Protein AF-A0A923DYU9-F1 (afdb_monomer_lite)

Sequence (205 aa):
MDINNFGIFNSNTWGNVSEWIIITVTIITIILLVKTFREQRRTNEIQASKNDLDLVLSLFERLQADLDGYMLVENDKNHYGTRALFKYAKGLDRYRTNEDAFAFFKLQLETDNIFYLIKSINVIDNLIHTSKIEAQKQVLLNNKLNLFFKVKLEFPLSLVVEKFLYIDDSLSIELRNFYNKHAEQKITIDTISAVKKYLQENYNE

Radius of gyration: 34.15 Å; chains: 1; bounding box: 76×39×125 Å

Secondary structure (DSSP, 8-state):
----------HHHHTTHHHHHHHHHHHHHHHHHHHHHHHHHHHHHHHHHHHHHHHHHHHHHHHHHHHHH-EEEETTEEEEHHHHHHHHHHHGGGSSSHHHHHHHHTT-HHHHHHHHHHHHHHHHHHHHHHS---HHHHHHHHHHHHHHHIIIIIHHHHHHHHHTTT---HHHHHHHHHHHHH-SS---HHHHHHHHHHHHHHS--

Foldseek 3Di:
DDPDCPDPPPCVVVVCPVVVVVVVVVVVVVVVVVVVVVVVVVVVLVVQQVVLLVVLVVLVVVLQVLQQQLWDQDPNDIDGHLRRLLVLLVVLVVDPALVVSVVVLVPDPSNVSVVVSLVSLVVSLVSLVPGSHDPVVSVVSVVVSLCCCVPGPLVSLVSNLQSCQPPPDPSNVSSLVSNQVRDPDRDHPVVVVVVVVVCCVPPVD

Structure (mmCIF, N/CA/C/O backbone):
data_AF-A0A923DYU9-F1
#
_entry.id   AF-A0A923DYU9-F1
#
loop_
_atom_site.group_PDB
_atom_site.id
_atom_site.type_symbol
_atom_site.label_atom_id
_atom_site.label_alt_id
_atom_site.label_comp_id
_atom_site.label_asym_id
_atom_site.label_entity_id
_atom_site.label_seq_id
_atom_site.pdbx_PDB_ins_code
_atom_site.Cartn_x
_atom_site.Cartn_y
_atom_site.Cartn_z
_atom_site.occupancy
_atom_site.B_iso_or_equiv
_atom_site.auth_seq_id
_atom_site.auth_comp_id
_atom_site.auth_asym_id
_atom_site.auth_atom_id
_atom_site.pdbx_PDB_model_num
ATOM 1 N N . MET A 1 1 ? 48.326 1.248 -90.656 1.00 42.41 1 MET A N 1
ATOM 2 C CA . MET A 1 1 ? 47.653 1.989 -89.570 1.00 42.41 1 MET A CA 1
ATOM 3 C C . MET A 1 1 ? 47.095 0.950 -88.622 1.00 42.41 1 MET A C 1
ATOM 5 O O . MET A 1 1 ? 46.038 0.400 -88.895 1.00 42.41 1 MET A O 1
ATOM 9 N N . ASP A 1 2 ? 47.851 0.624 -87.577 1.00 44.72 2 ASP A N 1
ATOM 10 C CA . ASP A 1 2 ? 47.400 -0.267 -86.508 1.00 44.72 2 ASP A CA 1
ATOM 11 C C . ASP A 1 2 ? 46.559 0.538 -85.517 1.00 44.72 2 ASP A C 1
ATOM 13 O O . ASP A 1 2 ? 47.076 1.398 -84.809 1.00 44.72 2 ASP A O 1
ATOM 17 N N . ILE A 1 3 ? 45.251 0.280 -85.497 1.00 52.31 3 ILE A N 1
ATOM 18 C CA . ILE A 1 3 ? 44.278 0.920 -84.589 1.00 52.31 3 ILE A CA 1
ATOM 19 C C . ILE A 1 3 ? 44.049 0.055 -83.331 1.00 52.31 3 ILE A C 1
ATOM 21 O O . ILE A 1 3 ? 43.137 0.296 -82.556 1.00 52.31 3 ILE A O 1
ATOM 25 N N . ASN A 1 4 ? 44.905 -0.933 -83.062 1.00 53.44 4 ASN A N 1
ATOM 26 C CA . ASN A 1 4 ? 44.778 -1.809 -81.896 1.00 53.44 4 ASN A CA 1
ATOM 27 C C . ASN A 1 4 ? 46.099 -1.895 -81.129 1.00 53.44 4 ASN A C 1
ATOM 29 O O . ASN A 1 4 ? 46.775 -2.918 -81.140 1.00 53.44 4 ASN A O 1
ATOM 33 N N . ASN A 1 5 ? 46.451 -0.815 -80.433 1.00 54.62 5 ASN A N 1
ATOM 34 C CA . ASN A 1 5 ? 47.418 -0.870 -79.338 1.00 54.62 5 ASN A CA 1
ATOM 35 C C . ASN A 1 5 ? 46.754 -0.369 -78.051 1.00 54.62 5 ASN A C 1
ATOM 37 O O . ASN A 1 5 ? 47.160 0.629 -77.457 1.00 54.62 5 ASN A O 1
ATOM 41 N N . PHE A 1 6 ? 45.683 -1.050 -77.638 1.00 60.66 6 PHE A N 1
ATOM 42 C CA . PHE A 1 6 ? 45.285 -1.003 -76.239 1.00 60.66 6 PHE A CA 1
ATOM 43 C C . PHE A 1 6 ? 46.312 -1.850 -75.494 1.00 60.66 6 PHE A C 1
ATOM 45 O O . PHE A 1 6 ? 46.336 -3.071 -75.640 1.00 60.66 6 PHE A O 1
ATOM 52 N N . GLY A 1 7 ? 47.224 -1.177 -74.790 1.00 60.62 7 GLY A N 1
ATOM 53 C CA . GLY A 1 7 ? 48.256 -1.823 -73.989 1.00 60.62 7 GLY A CA 1
ATOM 54 C C . GLY A 1 7 ? 47.673 -2.859 -73.027 1.00 60.62 7 GLY A C 1
ATOM 55 O O . GLY A 1 7 ? 46.470 -2.890 -72.778 1.00 60.62 7 GLY A O 1
ATOM 56 N N . ILE A 1 8 ? 48.548 -3.710 -72.490 1.00 57.69 8 ILE A N 1
ATOM 57 C CA . ILE A 1 8 ? 48.210 -4.796 -71.563 1.00 57.69 8 ILE A CA 1
ATOM 58 C C . ILE A 1 8 ? 47.241 -4.269 -70.493 1.00 57.69 8 ILE A C 1
ATOM 60 O O . ILE A 1 8 ? 47.645 -3.531 -69.592 1.00 57.69 8 ILE A O 1
ATOM 64 N N . PHE A 1 9 ? 45.959 -4.641 -70.590 1.00 54.84 9 PHE A N 1
ATOM 65 C CA . PHE A 1 9 ? 45.009 -4.450 -69.502 1.00 54.84 9 PHE A CA 1
ATOM 66 C C . PHE A 1 9 ? 45.478 -5.346 -68.365 1.00 54.84 9 PHE A C 1
ATOM 68 O O . PHE A 1 9 ? 45.232 -6.549 -68.339 1.00 54.84 9 PHE A O 1
ATOM 75 N N . ASN A 1 10 ? 46.242 -4.755 -67.456 1.00 54.19 10 ASN A N 1
ATOM 76 C CA . ASN A 1 10 ? 46.763 -5.442 -66.295 1.00 54.19 10 ASN A CA 1
ATOM 77 C C . ASN A 1 10 ? 45.558 -5.774 -65.398 1.00 54.19 10 ASN A C 1
ATOM 79 O O . ASN A 1 10 ? 44.992 -4.889 -64.766 1.00 54.19 10 ASN A O 1
ATOM 83 N N . SER A 1 11 ? 45.108 -7.030 -65.356 1.00 52.88 11 SER A N 1
ATOM 84 C CA . SER A 1 11 ? 43.952 -7.452 -64.541 1.00 52.88 11 SER A CA 1
ATOM 85 C C . SER A 1 11 ? 44.152 -7.196 -63.039 1.00 52.88 11 SER A C 1
ATOM 87 O O . SER A 1 11 ? 43.183 -7.147 -62.284 1.00 52.88 11 SER A O 1
ATOM 89 N N . ASN A 1 12 ? 45.396 -6.944 -62.619 1.00 54.62 12 ASN A N 1
ATOM 90 C CA . ASN A 1 12 ? 45.764 -6.528 -61.267 1.00 54.62 12 ASN A CA 1
ATOM 91 C C . ASN A 1 12 ? 45.253 -5.131 -60.864 1.00 54.62 12 ASN A C 1
ATOM 93 O O . ASN A 1 12 ? 45.219 -4.840 -59.673 1.00 54.62 12 ASN A O 1
ATOM 97 N N . THR A 1 13 ? 44.826 -4.263 -61.792 1.00 53.34 13 THR A N 1
ATOM 98 C CA . THR A 1 13 ? 44.136 -3.006 -61.427 1.00 53.34 13 THR A CA 1
ATOM 99 C C . THR A 1 13 ? 42.625 -3.180 -61.262 1.00 53.34 13 THR A C 1
ATOM 101 O O . THR A 1 13 ? 42.009 -2.418 -60.519 1.00 53.34 13 THR A O 1
ATOM 104 N N . TRP A 1 14 ? 42.029 -4.209 -61.876 1.00 50.31 14 TRP A N 1
ATOM 105 C CA . TRP A 1 14 ? 40.592 -4.511 -61.780 1.00 50.31 14 TRP A CA 1
ATOM 106 C C . TRP A 1 14 ? 40.232 -5.483 -60.649 1.00 50.31 14 TRP A C 1
ATOM 108 O O . TRP A 1 14 ? 39.091 -5.461 -60.188 1.00 50.31 14 TRP A O 1
ATOM 118 N N . GLY A 1 15 ? 41.202 -6.248 -60.131 1.00 50.12 15 GLY A N 1
ATOM 119 C CA . GLY A 1 15 ? 41.058 -7.056 -58.908 1.00 50.12 15 GLY A CA 1
ATOM 120 C C . GLY A 1 15 ? 40.639 -6.255 -57.664 1.00 50.12 15 GLY A C 1
ATOM 121 O O . GLY A 1 15 ? 40.122 -6.823 -56.715 1.00 50.12 15 GLY A O 1
ATOM 122 N N . ASN A 1 16 ? 40.755 -4.926 -57.706 1.00 62.94 16 ASN A N 1
ATOM 123 C CA . ASN A 1 16 ? 40.425 -4.035 -56.597 1.00 62.94 16 ASN A CA 1
ATOM 124 C C . ASN A 1 16 ? 38.969 -3.529 -56.581 1.00 62.94 16 ASN A C 1
ATOM 126 O O . ASN A 1 16 ? 38.465 -3.187 -55.519 1.00 62.94 16 ASN A O 1
ATOM 130 N N . VAL A 1 17 ? 38.253 -3.432 -57.712 1.00 73.06 17 VAL A N 1
ATOM 131 C CA . VAL A 1 17 ? 36.941 -2.731 -57.730 1.00 73.06 17 VAL A CA 1
ATOM 132 C C . VAL A 1 17 ? 35.885 -3.488 -56.922 1.00 73.06 17 VAL A C 1
ATOM 134 O O . VAL A 1 17 ? 35.147 -2.884 -56.146 1.00 73.06 17 VAL A O 1
ATOM 137 N N . SER A 1 18 ? 35.848 -4.815 -57.057 1.00 76.06 18 SER A N 1
ATOM 138 C CA . SER A 1 18 ? 34.952 -5.663 -56.264 1.00 76.06 18 SER A CA 1
ATOM 139 C C . SER A 1 18 ? 35.273 -5.580 -54.769 1.00 76.06 18 SER A C 1
ATOM 141 O O . SER A 1 18 ? 34.359 -5.518 -53.951 1.00 76.06 18 SER A O 1
ATOM 143 N N . GLU A 1 19 ? 36.555 -5.530 -54.402 1.00 79.00 19 GLU A N 1
ATOM 144 C CA . GLU A 1 19 ? 36.995 -5.401 -53.008 1.00 79.00 19 GLU A CA 1
ATOM 145 C C . GLU A 1 19 ? 36.592 -4.043 -52.419 1.00 79.00 19 GLU A C 1
ATOM 147 O O . GLU A 1 19 ? 36.021 -3.991 -51.331 1.00 79.00 19 GLU A O 1
ATOM 152 N N . TRP A 1 20 ? 36.765 -2.948 -53.167 1.00 80.94 20 TRP A N 1
ATOM 153 C CA . TRP A 1 20 ? 36.318 -1.611 -52.757 1.00 80.94 20 TRP A CA 1
ATOM 154 C C . TRP A 1 20 ? 34.798 -1.509 -52.607 1.00 80.94 20 TRP A C 1
ATOM 156 O O . TRP A 1 20 ? 34.316 -0.841 -51.687 1.00 80.94 20 TRP A O 1
ATOM 166 N N . ILE A 1 21 ? 34.028 -2.188 -53.462 1.00 86.94 21 ILE A N 1
ATOM 167 C CA . ILE A 1 21 ? 32.567 -2.267 -53.327 1.00 86.94 21 ILE A CA 1
ATOM 168 C C . ILE A 1 21 ? 32.200 -3.037 -52.057 1.00 86.94 21 ILE A C 1
ATOM 170 O O . ILE A 1 21 ? 31.387 -2.550 -51.273 1.00 86.94 21 ILE A O 1
ATOM 174 N N . ILE A 1 22 ? 32.824 -4.192 -51.807 1.00 88.94 22 ILE A N 1
ATOM 175 C CA . ILE A 1 22 ? 32.584 -4.993 -50.597 1.00 88.94 22 ILE A CA 1
ATOM 176 C C . ILE A 1 22 ? 32.931 -4.192 -49.339 1.00 88.94 22 ILE A C 1
ATOM 178 O O . ILE A 1 22 ? 32.128 -4.156 -48.407 1.00 88.94 22 ILE A O 1
ATOM 182 N N . ILE A 1 23 ? 34.076 -3.502 -49.310 1.00 89.62 23 ILE A N 1
ATOM 183 C CA . ILE A 1 23 ? 34.481 -2.636 -48.193 1.00 89.62 23 ILE A CA 1
ATOM 184 C C . ILE A 1 23 ? 33.447 -1.527 -47.980 1.00 89.62 23 ILE A C 1
ATOM 186 O O . ILE A 1 23 ? 32.998 -1.312 -46.855 1.00 89.62 23 ILE A O 1
ATOM 190 N N . THR A 1 24 ? 33.012 -0.861 -49.052 1.00 91.19 24 THR A N 1
ATOM 191 C CA . THR A 1 24 ? 32.021 0.223 -48.976 1.00 91.19 24 THR A CA 1
ATOM 192 C C . THR A 1 24 ? 30.680 -0.277 -48.439 1.00 91.19 24 THR A C 1
ATOM 194 O O . THR A 1 24 ? 30.133 0.303 -47.500 1.00 91.19 24 THR A O 1
ATOM 197 N N . VAL A 1 25 ? 30.171 -1.390 -48.974 1.00 93.19 25 VAL A N 1
ATOM 198 C CA . VAL A 1 25 ? 28.936 -2.033 -48.501 1.00 93.19 25 VAL A CA 1
ATOM 199 C C . VAL A 1 25 ? 29.078 -2.462 -47.043 1.00 93.19 25 VAL A C 1
ATOM 201 O O . VAL A 1 25 ? 28.153 -2.266 -46.257 1.00 93.19 25 VAL A O 1
ATOM 204 N N . THR A 1 26 ? 30.241 -2.980 -46.648 1.00 93.31 26 THR A N 1
ATOM 205 C CA . THR A 1 26 ? 30.524 -3.386 -45.266 1.00 93.31 26 THR A CA 1
ATOM 206 C C . THR A 1 26 ? 30.509 -2.185 -44.322 1.00 93.31 26 THR A C 1
ATOM 208 O O . THR A 1 26 ? 29.842 -2.237 -43.292 1.00 93.31 26 THR A O 1
ATOM 211 N N . ILE A 1 27 ? 31.158 -1.071 -44.679 1.00 94.62 27 ILE A N 1
ATOM 212 C CA . ILE A 1 27 ? 31.147 0.168 -43.883 1.00 94.62 27 ILE A CA 1
ATOM 213 C C . ILE A 1 27 ? 29.719 0.702 -43.738 1.00 94.62 27 ILE A C 1
ATOM 215 O O . ILE A 1 27 ? 29.288 1.003 -42.624 1.00 94.62 27 ILE A O 1
ATOM 219 N N . ILE A 1 28 ? 28.956 0.770 -44.835 1.00 95.88 28 ILE A N 1
ATOM 220 C CA . ILE A 1 28 ? 27.547 1.193 -44.801 1.00 95.88 28 ILE A CA 1
ATOM 221 C C . ILE A 1 28 ? 26.736 0.262 -43.894 1.00 95.88 28 ILE A C 1
ATOM 223 O O . ILE A 1 28 ? 25.968 0.731 -43.057 1.00 95.88 28 ILE A O 1
ATOM 227 N N . THR A 1 29 ? 26.943 -1.049 -44.008 1.00 95.75 29 THR A N 1
ATOM 228 C CA . THR A 1 29 ? 26.257 -2.052 -43.187 1.00 95.75 29 THR A CA 1
ATOM 229 C C . THR A 1 29 ? 26.579 -1.869 -41.707 1.00 95.75 29 THR A C 1
ATOM 231 O O . THR A 1 29 ? 25.664 -1.857 -40.888 1.00 95.75 29 THR A O 1
ATOM 234 N N . ILE A 1 30 ? 27.846 -1.648 -41.347 1.00 95.56 30 ILE A N 1
ATOM 235 C CA . ILE A 1 30 ? 28.258 -1.370 -39.964 1.00 95.56 30 ILE A CA 1
ATOM 236 C C . ILE A 1 30 ? 27.567 -0.104 -39.444 1.00 95.56 30 ILE A C 1
ATOM 238 O O . ILE A 1 30 ? 27.017 -0.119 -38.343 1.00 95.56 30 ILE A O 1
ATOM 242 N N . ILE A 1 31 ? 27.534 0.976 -40.232 1.00 95.56 31 ILE A N 1
ATOM 243 C CA . ILE A 1 31 ? 26.855 2.226 -39.852 1.00 95.56 31 ILE A CA 1
ATOM 244 C C . ILE A 1 31 ? 25.359 1.980 -39.606 1.00 95.56 31 ILE A C 1
ATOM 246 O O . ILE A 1 31 ? 24.813 2.433 -38.595 1.00 95.56 31 ILE A O 1
ATOM 250 N N . LEU A 1 32 ? 24.698 1.240 -40.501 1.00 94.94 32 LEU A N 1
ATOM 251 C CA . LEU A 1 32 ? 23.285 0.891 -40.362 1.00 94.94 32 LEU A CA 1
ATOM 252 C C . LEU A 1 32 ? 23.036 0.021 -39.126 1.00 94.94 32 LEU A C 1
ATOM 254 O O . LEU A 1 32 ? 22.113 0.310 -38.369 1.00 94.94 32 LEU A O 1
ATOM 258 N N . LEU A 1 33 ? 23.878 -0.981 -38.869 1.00 93.19 33 LEU A N 1
ATOM 259 C CA . LEU A 1 33 ? 23.781 -1.835 -37.684 1.00 93.19 33 LEU A CA 1
ATOM 260 C C . LEU A 1 33 ? 23.924 -1.027 -36.396 1.00 93.19 33 LEU A C 1
ATOM 262 O O . LEU A 1 33 ? 23.102 -1.169 -35.494 1.00 93.19 33 LEU A O 1
ATOM 266 N N . VAL A 1 34 ? 24.912 -0.133 -36.316 1.00 94.94 34 VAL A N 1
ATOM 267 C CA . VAL A 1 34 ? 25.096 0.741 -35.148 1.00 94.94 34 VAL A CA 1
ATOM 268 C C . VAL A 1 34 ? 23.862 1.614 -34.920 1.00 94.94 34 VAL A C 1
ATOM 270 O O . VAL A 1 34 ? 23.412 1.754 -33.780 1.00 94.94 34 VAL A O 1
ATOM 273 N N . LYS A 1 35 ? 23.281 2.180 -35.984 1.00 94.38 35 LYS A N 1
ATOM 274 C CA . LYS A 1 35 ? 22.047 2.969 -35.887 1.00 94.38 35 LYS A CA 1
ATOM 275 C C . LYS A 1 35 ? 20.877 2.113 -35.395 1.00 94.38 35 LYS A C 1
ATOM 277 O O . LYS A 1 35 ? 20.181 2.519 -34.467 1.00 94.38 35 LYS A O 1
ATOM 282 N N . THR A 1 36 ? 20.702 0.918 -35.953 1.00 94.19 36 THR A N 1
ATOM 283 C CA . THR A 1 36 ? 19.640 -0.009 -35.553 1.00 94.19 36 THR A CA 1
ATOM 284 C C . THR A 1 36 ? 19.786 -0.447 -34.098 1.00 94.19 36 THR A C 1
ATOM 286 O O . 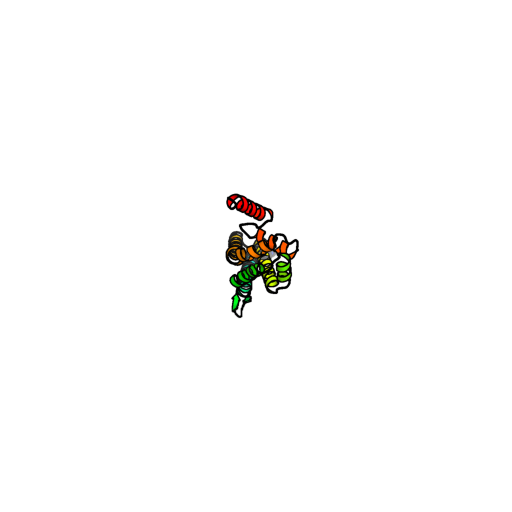THR A 1 36 ? 18.808 -0.395 -33.360 1.00 94.19 36 THR A O 1
ATOM 289 N N . PHE A 1 37 ? 20.988 -0.799 -33.633 1.00 93.19 37 PHE A N 1
ATOM 290 C CA . PHE A 1 37 ? 21.206 -1.177 -32.232 1.00 93.19 37 PHE A CA 1
ATOM 291 C C . PHE A 1 37 ? 20.911 -0.032 -31.259 1.00 93.19 37 PHE A C 1
ATOM 293 O O . PHE A 1 37 ? 20.356 -0.265 -30.184 1.00 93.19 37 PHE A O 1
ATOM 300 N N . ARG A 1 38 ? 21.236 1.213 -31.630 1.00 93.38 38 ARG A N 1
ATOM 301 C CA . ARG A 1 38 ? 20.890 2.392 -30.821 1.00 93.38 38 ARG A CA 1
ATOM 302 C C . ARG A 1 38 ? 19.377 2.575 -30.703 1.00 93.38 38 ARG A C 1
ATOM 304 O O . ARG A 1 38 ? 18.884 2.769 -29.594 1.00 93.38 38 ARG A O 1
ATOM 311 N N . GLU A 1 39 ? 18.644 2.461 -31.807 1.00 92.94 39 GLU A N 1
ATOM 312 C CA . GLU A 1 39 ? 17.180 2.582 -31.789 1.00 92.94 39 GLU A CA 1
ATOM 313 C C . GLU A 1 39 ? 16.497 1.404 -31.078 1.00 92.94 39 GLU A C 1
ATOM 315 O O . GLU A 1 39 ? 15.533 1.605 -30.338 1.00 92.94 39 GLU A O 1
ATOM 320 N N . GLN A 1 40 ? 17.022 0.182 -31.215 1.00 89.50 40 GLN A N 1
ATOM 321 C CA . GLN A 1 40 ? 16.542 -0.980 -30.460 1.00 89.50 40 GLN A CA 1
ATOM 322 C C . GLN A 1 40 ? 16.733 -0.786 -28.957 1.00 89.50 40 GLN A C 1
ATOM 324 O O . GLN A 1 40 ? 15.800 -1.001 -28.187 1.00 89.50 40 GLN A O 1
ATOM 329 N N . ARG A 1 41 ? 17.911 -0.316 -28.529 1.00 91.62 41 ARG A N 1
ATOM 330 C CA . ARG A 1 41 ? 18.167 -0.014 -27.117 1.00 91.62 41 ARG A CA 1
ATOM 331 C C . ARG A 1 41 ? 17.188 1.031 -26.585 1.00 91.62 41 ARG A C 1
ATOM 333 O O . ARG A 1 41 ? 16.582 0.809 -25.542 1.00 91.62 41 ARG A O 1
ATOM 340 N N . ARG A 1 42 ? 16.988 2.125 -27.325 1.00 90.62 42 ARG A N 1
ATOM 341 C CA . ARG A 1 42 ? 16.028 3.176 -26.963 1.00 90.62 42 ARG A CA 1
ATOM 342 C C . ARG A 1 42 ? 14.603 2.628 -26.849 1.00 90.62 42 ARG A C 1
ATOM 344 O O . ARG A 1 42 ? 13.896 2.943 -25.898 1.00 90.62 42 ARG A O 1
ATOM 351 N N . THR A 1 43 ? 14.189 1.791 -27.796 1.00 92.12 43 THR A N 1
ATOM 352 C CA . THR A 1 43 ? 12.858 1.169 -27.789 1.00 92.12 43 THR A CA 1
ATOM 353 C C . THR A 1 43 ? 12.680 0.250 -26.583 1.00 92.12 43 THR A C 1
ATOM 355 O O . THR A 1 43 ? 11.658 0.333 -25.908 1.00 92.12 43 THR A O 1
ATOM 358 N N . ASN A 1 44 ? 13.686 -0.565 -26.262 1.00 91.38 44 ASN A N 1
ATOM 359 C CA . ASN A 1 44 ? 13.658 -1.454 -25.101 1.00 91.38 44 ASN A CA 1
ATOM 360 C C . ASN A 1 44 ? 13.572 -0.672 -23.784 1.00 91.38 44 ASN A C 1
ATOM 362 O O . ASN A 1 44 ? 12.829 -1.062 -22.888 1.00 91.38 44 ASN A O 1
ATOM 366 N N . GLU A 1 45 ? 14.292 0.446 -23.665 1.00 89.31 45 GLU A N 1
ATOM 367 C CA . GLU A 1 45 ? 14.224 1.323 -22.489 1.00 89.31 45 GLU A CA 1
ATOM 368 C C . GLU A 1 45 ? 12.824 1.947 -22.331 1.00 89.31 45 GLU A C 1
ATOM 370 O O . GLU A 1 45 ? 12.263 1.936 -21.233 1.00 89.31 45 GLU A O 1
ATOM 375 N N . ILE A 1 46 ? 12.214 2.412 -23.428 1.00 90.25 46 ILE A N 1
ATOM 376 C CA . ILE A 1 46 ? 10.841 2.948 -23.425 1.00 90.25 46 ILE A CA 1
ATOM 377 C C . ILE A 1 46 ? 9.822 1.861 -23.058 1.00 90.25 46 ILE A C 1
ATOM 379 O O . ILE A 1 46 ? 8.920 2.111 -22.259 1.00 90.25 46 ILE A O 1
ATOM 383 N N . GLN A 1 47 ? 9.956 0.657 -23.619 1.00 91.94 47 GLN A N 1
ATOM 384 C CA . GLN A 1 47 ? 9.067 -0.466 -23.317 1.00 91.94 47 GLN A CA 1
ATOM 385 C C . GLN A 1 47 ? 9.185 -0.911 -21.860 1.00 91.94 47 GLN A C 1
ATOM 387 O O . GLN A 1 47 ? 8.161 -1.127 -21.221 1.00 91.94 47 GLN A O 1
ATOM 392 N N . ALA A 1 48 ? 10.400 -0.985 -21.310 1.00 90.62 48 ALA A N 1
ATOM 393 C CA . ALA A 1 48 ? 10.604 -1.295 -19.898 1.00 90.62 48 ALA A CA 1
ATOM 394 C C . ALA A 1 48 ? 9.906 -0.264 -18.995 1.00 90.62 48 ALA A C 1
ATOM 396 O O . ALA A 1 48 ? 9.134 -0.640 -18.120 1.00 90.62 48 ALA A O 1
ATOM 397 N N . SER A 1 49 ? 10.094 1.032 -19.272 1.00 91.06 49 SER A N 1
ATOM 398 C CA . SER A 1 49 ? 9.432 2.113 -18.526 1.00 91.06 49 SER A CA 1
ATOM 399 C C . SER A 1 49 ? 7.902 2.040 -18.614 1.00 91.06 49 SER A C 1
ATOM 401 O O . SER A 1 49 ? 7.201 2.279 -17.630 1.00 91.06 49 SER A O 1
ATOM 403 N N . LYS A 1 50 ? 7.364 1.687 -19.789 1.00 93.88 50 LYS A N 1
ATOM 404 C CA . LYS A 1 50 ? 5.922 1.511 -19.987 1.00 93.88 50 LYS A CA 1
ATOM 405 C C . LYS A 1 50 ? 5.381 0.301 -19.221 1.00 93.88 50 LYS A C 1
ATOM 407 O O . LYS A 1 50 ? 4.363 0.432 -18.557 1.00 93.88 50 LYS A O 1
ATOM 412 N N . ASN A 1 51 ? 6.067 -0.837 -19.280 1.00 94.69 51 ASN A N 1
ATOM 413 C CA . ASN A 1 51 ? 5.653 -2.045 -18.571 1.00 94.69 51 ASN A CA 1
ATOM 414 C C . ASN A 1 51 ? 5.642 -1.828 -17.051 1.00 94.69 51 ASN A C 1
ATOM 416 O O . ASN A 1 51 ? 4.695 -2.245 -16.389 1.00 94.69 51 ASN A O 1
ATOM 420 N N . ASP A 1 52 ? 6.651 -1.136 -16.511 1.00 93.88 52 ASP A N 1
ATOM 421 C CA . ASP A 1 52 ? 6.696 -0.770 -15.092 1.00 93.88 52 ASP A CA 1
ATOM 422 C C . ASP A 1 52 ? 5.494 0.111 -14.707 1.00 93.88 52 ASP A C 1
ATOM 424 O O . ASP A 1 52 ? 4.853 -0.112 -13.680 1.00 93.88 52 ASP A O 1
ATOM 428 N N . LEU A 1 53 ? 5.157 1.098 -15.546 1.00 96.00 53 LEU A N 1
ATOM 429 C CA . LEU A 1 53 ? 3.997 1.965 -15.337 1.00 96.00 53 LEU A CA 1
ATOM 430 C C . LEU A 1 53 ? 2.680 1.178 -15.361 1.00 96.00 53 LEU A C 1
ATOM 432 O O . LEU A 1 53 ? 1.857 1.350 -14.463 1.00 96.00 53 LEU A O 1
ATOM 436 N N . ASP A 1 54 ? 2.487 0.323 -16.364 1.00 96.62 54 ASP A N 1
ATOM 437 C CA . ASP A 1 54 ? 1.279 -0.493 -16.514 1.00 96.62 54 ASP A CA 1
ATOM 438 C C . ASP A 1 54 ? 1.122 -1.453 -15.320 1.00 96.62 54 ASP A C 1
ATOM 440 O O . ASP A 1 54 ? 0.026 -1.597 -14.773 1.00 96.62 54 ASP A O 1
ATOM 444 N N . LEU A 1 55 ? 2.228 -2.033 -14.836 1.00 96.75 55 LEU A N 1
ATOM 445 C CA . LEU A 1 55 ? 2.243 -2.851 -13.625 1.00 96.75 55 LEU A CA 1
ATOM 446 C C . LEU A 1 55 ? 1.792 -2.043 -12.402 1.00 96.75 55 LEU A C 1
ATOM 448 O O . LEU A 1 55 ? 0.876 -2.473 -11.702 1.00 96.75 55 LEU A O 1
ATOM 452 N N . VAL A 1 56 ? 2.370 -0.862 -12.157 1.00 97.06 56 VAL A N 1
ATOM 453 C CA . VAL A 1 56 ? 1.965 -0.008 -11.025 1.00 97.06 56 VAL A CA 1
ATOM 454 C C . VAL A 1 56 ? 0.478 0.351 -11.107 1.00 97.06 56 VAL A C 1
ATOM 456 O O . VAL A 1 56 ? -0.229 0.269 -10.103 1.00 97.06 56 VAL A O 1
ATOM 459 N N . LEU A 1 57 ? -0.022 0.723 -12.288 1.00 97.50 57 LEU A N 1
ATOM 460 C CA . LEU A 1 57 ? -1.437 1.049 -12.480 1.00 97.50 57 LEU A CA 1
ATOM 461 C C . LEU A 1 57 ? -2.346 -0.153 -12.194 1.00 97.50 57 LEU A C 1
ATOM 463 O O . LEU A 1 57 ? -3.347 0.009 -11.497 1.00 97.50 57 LEU A O 1
ATOM 467 N N . SER A 1 58 ? -1.964 -1.352 -12.635 1.00 97.75 58 SER A N 1
ATOM 468 C CA . SER A 1 58 ? -2.715 -2.577 -12.336 1.00 97.75 58 SER A CA 1
ATOM 469 C C . SER A 1 58 ? -2.747 -2.895 -10.835 1.00 97.75 58 SER A C 1
ATOM 471 O O . SER A 1 58 ? -3.781 -3.296 -10.303 1.00 97.75 58 SER A O 1
ATOM 473 N N . LEU A 1 59 ? -1.647 -2.643 -10.114 1.00 97.88 59 LEU A N 1
ATOM 474 C CA . LEU A 1 59 ? -1.594 -2.813 -8.662 1.00 97.88 59 LEU A CA 1
ATOM 475 C C . LEU A 1 59 ? -2.482 -1.795 -7.939 1.00 97.88 59 LEU A C 1
ATOM 477 O O . LEU A 1 59 ? -3.106 -2.142 -6.941 1.00 97.88 59 LEU A O 1
ATOM 481 N N . PHE A 1 60 ? -2.599 -0.566 -8.449 1.00 97.75 60 PHE A N 1
ATOM 482 C CA . PHE A 1 60 ? -3.560 0.411 -7.928 1.00 97.75 60 PHE A CA 1
ATOM 483 C C . PHE A 1 60 ? -5.008 -0.040 -8.101 1.00 97.75 60 PHE A C 1
ATOM 485 O O . PHE A 1 60 ? -5.806 0.103 -7.177 1.00 97.75 60 PHE A O 1
ATOM 492 N N . GLU A 1 61 ? -5.360 -0.553 -9.279 1.00 97.38 61 GLU A N 1
ATOM 493 C CA . GLU A 1 61 ? -6.700 -1.086 -9.538 1.00 97.38 61 GLU A CA 1
ATOM 494 C C . GLU A 1 61 ? -7.000 -2.263 -8.613 1.00 97.38 61 GLU A C 1
ATOM 496 O O . GLU A 1 61 ? -8.082 -2.335 -8.028 1.00 97.38 61 GLU A O 1
ATOM 501 N N . ARG A 1 62 ? -6.011 -3.139 -8.412 1.00 97.56 62 ARG A N 1
ATOM 502 C CA . ARG A 1 62 ? -6.126 -4.263 -7.490 1.00 97.56 62 ARG A CA 1
ATOM 503 C C . ARG A 1 62 ? -6.302 -3.807 -6.043 1.00 97.56 62 ARG A C 1
ATOM 505 O O . ARG A 1 62 ? -7.233 -4.263 -5.394 1.00 97.56 62 ARG A O 1
ATOM 512 N N . LEU A 1 63 ? -5.492 -2.858 -5.577 1.00 97.81 63 LEU A N 1
ATOM 513 C CA . LEU A 1 63 ? -5.608 -2.261 -4.243 1.00 97.81 63 LEU A CA 1
ATOM 514 C C . LEU A 1 63 ? -6.993 -1.634 -4.017 1.00 97.81 63 LEU A C 1
ATOM 516 O O . LEU A 1 63 ? -7.587 -1.810 -2.954 1.00 97.81 63 LEU A O 1
ATOM 520 N N . GLN A 1 64 ? -7.514 -0.909 -5.010 1.00 97.44 64 GLN A N 1
ATOM 521 C CA . GLN A 1 64 ? -8.857 -0.332 -4.954 1.00 97.44 64 GLN A CA 1
ATOM 522 C C . GLN A 1 64 ? -9.921 -1.433 -4.849 1.00 97.44 64 GLN A C 1
ATOM 524 O O . GLN A 1 64 ? -10.810 -1.330 -4.009 1.00 97.44 64 GLN A O 1
ATOM 529 N N . ALA A 1 65 ? -9.808 -2.494 -5.652 1.00 97.06 65 ALA A N 1
ATOM 530 C CA . ALA A 1 65 ? -10.735 -3.621 -5.622 1.00 97.06 65 ALA A CA 1
ATOM 531 C C . ALA A 1 65 ? -10.679 -4.398 -4.297 1.00 97.06 65 ALA A C 1
ATOM 533 O O . ALA A 1 65 ? -11.725 -4.754 -3.762 1.00 97.06 65 ALA A O 1
ATOM 534 N N . ASP A 1 66 ? -9.485 -4.629 -3.745 1.00 96.12 66 ASP A N 1
ATOM 535 C CA . ASP A 1 66 ? -9.311 -5.306 -2.458 1.00 96.12 66 ASP A CA 1
ATOM 536 C C . ASP A 1 66 ? -9.884 -4.458 -1.311 1.00 96.12 66 ASP A C 1
ATOM 538 O O . ASP A 1 66 ? -10.538 -4.992 -0.415 1.00 96.12 66 ASP A O 1
ATOM 542 N N . LEU A 1 67 ? -9.724 -3.127 -1.364 1.00 97.19 67 LEU A N 1
ATOM 543 C CA . LEU A 1 67 ? -10.385 -2.231 -0.418 1.00 97.19 67 LEU A CA 1
ATOM 544 C C . LEU A 1 67 ? -11.904 -2.303 -0.575 1.00 97.19 67 LEU A C 1
ATOM 546 O O . LEU A 1 67 ? -12.593 -2.503 0.416 1.00 97.19 67 LEU A O 1
ATOM 550 N N . ASP A 1 68 ? -12.441 -2.137 -1.781 1.00 96.06 68 ASP A N 1
ATOM 551 C CA . ASP A 1 68 ? -13.891 -2.140 -2.009 1.00 96.06 68 ASP A CA 1
ATOM 552 C C . ASP A 1 68 ? -14.527 -3.501 -1.661 1.00 96.06 68 ASP A C 1
ATOM 554 O O . ASP A 1 68 ? -15.669 -3.550 -1.200 1.00 96.06 68 ASP A O 1
ATOM 558 N N . GLY A 1 69 ? -13.766 -4.591 -1.805 1.00 94.81 69 GLY A N 1
ATOM 559 C CA . GLY A 1 69 ? -14.126 -5.944 -1.382 1.00 94.81 69 GLY A CA 1
ATOM 560 C C . GLY A 1 69 ? -14.029 -6.194 0.126 1.00 94.81 69 GLY A C 1
ATOM 561 O O . GLY A 1 69 ? -14.574 -7.191 0.600 1.00 94.81 69 GLY A O 1
ATOM 562 N N . TYR A 1 70 ? -13.395 -5.303 0.898 1.00 95.62 70 TYR A N 1
ATOM 563 C CA . TYR A 1 70 ? -13.359 -5.391 2.357 1.00 95.62 70 TYR A CA 1
ATOM 564 C C . TYR A 1 70 ? -14.786 -5.332 2.904 1.00 95.62 70 TYR A C 1
ATOM 566 O O . TYR A 1 70 ? -15.463 -4.309 2.775 1.00 95.62 70 TYR A O 1
ATOM 574 N N . MET A 1 71 ? -15.242 -6.415 3.530 1.00 95.44 71 MET A N 1
ATOM 575 C CA . MET A 1 71 ? -16.614 -6.567 4.003 1.00 95.44 71 MET A CA 1
ATOM 576 C C . MET A 1 71 ? -16.651 -6.722 5.520 1.00 95.44 71 MET A C 1
ATOM 578 O O . MET A 1 71 ? -15.843 -7.439 6.095 1.00 95.44 71 MET A O 1
ATOM 582 N N . LEU A 1 72 ? -17.635 -6.084 6.152 1.00 95.69 72 LEU A N 1
ATOM 583 C CA . LEU A 1 72 ? -17.971 -6.292 7.558 1.00 95.69 72 LEU A CA 1
ATOM 584 C C . LEU A 1 72 ? -19.468 -6.578 7.675 1.00 95.69 72 LEU A C 1
ATOM 586 O O . LEU A 1 72 ? -20.283 -5.783 7.197 1.00 95.69 72 LEU A O 1
ATOM 590 N N . VAL A 1 73 ? -19.827 -7.674 8.341 1.00 92.75 73 VAL A N 1
ATOM 591 C CA . VAL A 1 73 ? -21.224 -8.038 8.614 1.00 92.75 73 VAL A CA 1
ATOM 592 C C . VAL A 1 73 ? -21.570 -7.637 10.045 1.00 92.75 73 VAL A C 1
ATOM 594 O O . VAL A 1 73 ? -20.981 -8.136 10.999 1.00 92.75 73 VAL A O 1
ATOM 597 N N . GLU A 1 74 ? -22.521 -6.719 10.211 1.00 90.19 74 GLU A N 1
ATOM 598 C CA . GLU A 1 74 ? -22.965 -6.243 11.525 1.00 90.19 74 GLU A CA 1
ATOM 599 C C . GLU A 1 74 ? -24.497 -6.157 11.563 1.00 90.19 74 GLU A C 1
ATOM 601 O O . GLU A 1 74 ? -25.091 -5.413 10.782 1.00 90.19 74 GLU A O 1
ATOM 606 N N . ASN A 1 75 ? -25.140 -6.868 12.499 1.00 89.19 75 ASN A N 1
ATOM 607 C CA . ASN A 1 75 ? -26.602 -6.882 12.677 1.00 89.19 75 ASN A CA 1
ATOM 608 C C . ASN A 1 75 ? -27.363 -7.166 11.366 1.00 89.19 75 ASN A C 1
ATOM 610 O O . ASN A 1 75 ? -28.209 -6.370 10.952 1.00 89.19 75 ASN A O 1
ATOM 614 N N . ASP A 1 76 ? -26.991 -8.250 10.679 1.00 90.38 76 ASP A N 1
ATOM 615 C CA . ASP A 1 76 ? -27.541 -8.674 9.380 1.00 90.38 76 ASP A CA 1
ATOM 616 C C . ASP A 1 76 ? -27.399 -7.643 8.245 1.00 90.38 76 ASP A C 1
ATOM 618 O O . ASP A 1 76 ? -28.076 -7.719 7.218 1.00 90.38 76 ASP A O 1
ATOM 622 N N . LYS A 1 77 ? -26.508 -6.656 8.406 1.00 93.88 77 LYS A N 1
ATOM 623 C CA . LYS A 1 77 ? -26.187 -5.667 7.374 1.00 93.88 77 LYS A CA 1
ATOM 624 C C . LYS A 1 77 ? -24.740 -5.805 6.937 1.00 93.88 77 LYS A C 1
ATOM 626 O O . LYS A 1 77 ? -23.820 -5.752 7.751 1.00 93.88 77 LYS A O 1
ATOM 631 N N . ASN A 1 78 ? -24.554 -5.883 5.623 1.00 95.25 78 ASN A N 1
ATOM 632 C CA . ASN A 1 78 ? -23.232 -5.893 5.015 1.00 95.25 78 ASN A CA 1
ATOM 633 C C . ASN A 1 78 ? -22.763 -4.456 4.784 1.00 95.25 78 ASN A C 1
ATOM 635 O O . ASN A 1 78 ? -23.462 -3.624 4.194 1.00 95.25 78 ASN A O 1
ATOM 639 N N . HIS A 1 79 ? -21.559 -4.168 5.249 1.00 95.75 79 HIS A N 1
ATOM 640 C CA . HIS A 1 79 ? -20.827 -2.947 4.964 1.00 95.75 79 HIS A CA 1
ATOM 641 C C . HIS A 1 79 ? -19.629 -3.287 4.086 1.00 95.75 79 HIS A C 1
ATOM 643 O O . HIS A 1 79 ? -19.074 -4.372 4.219 1.00 95.75 79 HIS A O 1
ATOM 649 N N . TYR A 1 80 ? -19.207 -2.339 3.247 1.00 96.56 80 TYR A N 1
ATOM 650 C CA . TYR A 1 80 ? -18.092 -2.529 2.319 1.00 96.56 80 TYR A CA 1
ATOM 651 C C . TYR A 1 80 ? -17.106 -1.359 2.358 1.00 96.56 80 TYR A C 1
ATOM 653 O O . TYR A 1 80 ? -17.456 -0.252 2.802 1.00 96.56 80 TYR A O 1
ATOM 661 N N . GLY A 1 81 ? -15.888 -1.593 1.874 1.00 96.75 81 GLY A N 1
ATOM 662 C CA . GLY A 1 81 ? -14.891 -0.556 1.649 1.00 96.75 81 GLY A CA 1
ATOM 663 C C . GLY A 1 81 ? -14.438 0.162 2.915 1.00 96.75 81 GLY A C 1
ATOM 664 O O . GLY A 1 81 ? -14.513 -0.343 4.038 1.00 96.75 81 GLY A O 1
ATOM 665 N N . THR A 1 82 ? -14.064 1.429 2.734 1.00 96.75 82 THR A N 1
ATOM 666 C CA . THR A 1 82 ? -13.716 2.361 3.819 1.00 96.75 82 THR A CA 1
ATOM 667 C C . THR A 1 82 ? -14.769 2.408 4.932 1.00 96.75 82 THR A C 1
ATOM 669 O O . THR A 1 82 ? -14.424 2.566 6.100 1.00 96.75 82 THR A O 1
ATOM 672 N N . ARG A 1 83 ? -16.062 2.253 4.609 1.00 96.88 83 ARG A N 1
ATOM 673 C CA . ARG A 1 83 ? -17.133 2.295 5.616 1.00 96.88 83 ARG A CA 1
ATOM 674 C C . ARG A 1 83 ? -17.118 1.065 6.521 1.00 96.88 83 ARG A C 1
ATOM 676 O O . ARG A 1 83 ? -17.357 1.206 7.720 1.00 96.88 83 ARG A O 1
ATOM 683 N N . ALA A 1 84 ? -16.876 -0.117 5.958 1.00 97.25 84 ALA A N 1
ATOM 684 C CA . ALA A 1 84 ? -16.697 -1.335 6.739 1.00 97.25 84 ALA A CA 1
ATOM 685 C C . ALA A 1 84 ? -15.454 -1.241 7.620 1.00 97.25 84 ALA A C 1
ATOM 687 O O . ALA A 1 84 ? -15.550 -1.504 8.815 1.00 97.25 84 ALA A O 1
ATOM 688 N N . LEU A 1 85 ? -14.335 -0.773 7.063 1.00 97.19 85 LEU A N 1
ATOM 689 C CA . LEU A 1 85 ? -13.100 -0.579 7.819 1.00 97.19 85 LEU A CA 1
ATOM 690 C C . LEU A 1 85 ? -13.293 0.394 8.993 1.00 97.19 85 LEU A C 1
ATOM 692 O O . LEU A 1 85 ? -12.922 0.086 10.121 1.00 97.19 85 LEU A O 1
ATOM 696 N N . PHE A 1 86 ? -13.949 1.533 8.756 1.00 97.50 86 PHE A N 1
ATOM 697 C CA . PHE A 1 86 ? -14.288 2.491 9.811 1.00 97.50 86 PHE A CA 1
ATOM 698 C C . PHE A 1 86 ? -15.149 1.865 10.915 1.00 97.50 86 PHE A C 1
ATOM 700 O O . PHE A 1 86 ? -14.878 2.053 12.099 1.00 97.50 86 PHE A O 1
ATOM 707 N N . LYS A 1 87 ? -16.197 1.120 10.543 1.00 96.94 87 LYS A N 1
ATOM 708 C CA . LYS A 1 87 ? -17.070 0.450 11.515 1.00 96.94 87 LYS A CA 1
ATOM 709 C C . LYS A 1 87 ? -16.326 -0.602 12.325 1.00 96.94 87 LYS A C 1
ATOM 711 O O . LYS A 1 87 ? -16.547 -0.680 13.529 1.00 96.94 87 LYS A O 1
ATOM 716 N N . TYR A 1 88 ? -15.454 -1.366 11.675 1.00 96.81 88 TYR A N 1
ATOM 717 C CA . TYR A 1 88 ? -14.607 -2.354 12.326 1.00 96.81 88 TYR A CA 1
ATOM 718 C C . TYR A 1 88 ? -13.684 -1.684 13.349 1.00 96.81 88 TYR A C 1
ATOM 720 O O . TYR A 1 88 ? -13.731 -2.029 14.527 1.00 96.81 88 TYR A O 1
ATOM 728 N N . ALA A 1 89 ? -12.953 -0.644 12.931 1.00 96.94 89 ALA A N 1
ATOM 729 C CA . ALA A 1 89 ? -12.070 0.128 13.800 1.00 96.94 89 ALA A CA 1
ATOM 730 C C . ALA A 1 89 ? -12.818 0.722 15.004 1.00 96.94 89 ALA A C 1
ATOM 732 O O . ALA A 1 89 ? -12.408 0.539 16.145 1.00 96.94 89 ALA A O 1
ATOM 733 N N . LYS A 1 90 ? -13.978 1.348 14.769 1.00 96.50 90 LYS A N 1
ATOM 734 C CA . LYS A 1 90 ? -14.837 1.882 15.837 1.00 96.50 90 LYS A CA 1
ATOM 735 C C . LYS A 1 90 ? -15.393 0.786 16.756 1.00 96.50 90 LYS A C 1
ATOM 737 O O . LYS A 1 90 ? -15.648 1.029 17.931 1.00 96.50 90 LYS A O 1
ATOM 742 N N . GLY A 1 91 ? -15.608 -0.422 16.239 1.00 94.88 91 GLY A N 1
ATOM 743 C CA . GLY A 1 91 ? -16.067 -1.571 17.019 1.00 94.88 91 GLY A CA 1
ATOM 744 C C . GLY A 1 91 ? -15.098 -1.960 18.138 1.00 94.88 91 GLY A C 1
ATOM 745 O O . GLY A 1 91 ? -15.547 -2.421 19.187 1.00 94.88 91 GLY A O 1
ATOM 746 N N . LEU A 1 92 ? -13.799 -1.693 17.963 1.00 95.81 92 LEU A N 1
ATOM 747 C CA . LEU A 1 92 ? -12.757 -1.957 18.961 1.00 95.81 92 LEU A CA 1
ATOM 748 C C . LEU A 1 92 ? -12.923 -1.112 20.237 1.00 95.81 92 LEU A C 1
ATOM 750 O O . LEU A 1 92 ? -12.422 -1.488 21.295 1.00 95.81 92 LEU A O 1
ATOM 754 N N . ASP A 1 93 ? -13.680 -0.013 20.191 1.00 94.12 93 ASP A N 1
ATOM 755 C CA . ASP A 1 93 ? -13.985 0.790 21.381 1.00 94.12 93 ASP A CA 1
ATOM 756 C C . ASP A 1 93 ? -15.018 0.163 22.314 1.00 94.12 93 ASP A C 1
ATOM 758 O O . ASP A 1 93 ? -15.178 0.617 23.445 1.00 94.12 93 ASP A O 1
ATOM 762 N N . ARG A 1 94 ? -15.695 -0.909 21.887 1.00 93.69 94 ARG A N 1
ATOM 763 C CA . ARG A 1 94 ? -16.627 -1.653 22.748 1.00 93.69 94 ARG A CA 1
ATOM 764 C C . ARG A 1 94 ? -15.910 -2.456 23.836 1.00 93.69 94 ARG A C 1
ATOM 766 O O . ARG A 1 94 ? -16.545 -2.860 24.808 1.00 93.69 94 ARG A O 1
ATOM 773 N N . TYR A 1 95 ? -14.612 -2.698 23.678 1.00 95.38 95 TYR A N 1
ATOM 774 C CA . TYR A 1 95 ? -13.803 -3.433 24.641 1.00 95.38 95 TYR A CA 1
ATOM 775 C C . TYR A 1 95 ? -13.342 -2.515 25.771 1.00 95.38 95 TYR A C 1
ATOM 777 O O . TYR A 1 95 ? -12.952 -1.366 25.553 1.00 95.38 95 TYR A O 1
ATOM 785 N N . ARG A 1 96 ? -13.373 -3.050 26.995 1.00 92.56 96 ARG A N 1
ATOM 786 C CA . ARG A 1 96 ? -13.026 -2.308 28.213 1.00 92.56 96 ARG A CA 1
ATOM 787 C C . ARG A 1 96 ? -11.538 -1.969 28.291 1.00 92.56 96 ARG A C 1
ATOM 789 O O . ARG A 1 96 ? -11.193 -0.914 28.815 1.00 92.56 96 ARG A O 1
ATOM 796 N N . THR A 1 97 ? -10.679 -2.867 27.816 1.00 95.44 97 THR A N 1
ATOM 797 C CA . THR A 1 97 ? -9.221 -2.711 27.830 1.00 95.44 97 THR A CA 1
ATOM 798 C C . THR A 1 97 ? -8.677 -2.731 26.403 1.00 95.44 97 THR A C 1
ATOM 800 O O . THR A 1 97 ? -9.299 -3.294 25.495 1.00 95.44 97 THR A O 1
ATOM 803 N N . ASN A 1 98 ? -7.524 -2.096 26.190 1.00 95.25 98 ASN A N 1
ATOM 804 C CA . ASN A 1 98 ? -6.878 -2.089 24.877 1.00 95.25 98 ASN A CA 1
ATOM 805 C C . ASN A 1 98 ? -6.259 -3.456 24.566 1.00 95.25 98 ASN A C 1
ATOM 807 O O . ASN A 1 98 ? -6.189 -3.849 23.406 1.00 95.25 98 ASN A O 1
ATOM 811 N N . GLU A 1 99 ? -5.858 -4.191 25.598 1.00 96.56 99 GLU A N 1
ATOM 812 C CA . GLU A 1 99 ? -5.303 -5.535 25.526 1.00 96.56 99 GLU A CA 1
ATOM 813 C C . GLU A 1 99 ? -6.350 -6.539 25.035 1.00 96.56 99 GLU A C 1
ATOM 815 O O . GLU A 1 99 ? -6.070 -7.291 24.102 1.00 96.56 99 GLU A O 1
ATOM 820 N N . ASP A 1 100 ? -7.572 -6.503 25.581 1.00 96.81 100 ASP A N 1
ATOM 821 C CA . ASP A 1 100 ? -8.672 -7.366 25.126 1.00 96.81 100 ASP A CA 1
ATOM 822 C C . ASP A 1 100 ? -9.078 -7.023 23.688 1.00 96.81 100 ASP A C 1
ATOM 824 O O . ASP A 1 100 ? -9.264 -7.914 22.854 1.00 96.81 100 ASP A O 1
ATOM 828 N N . ALA A 1 101 ? -9.170 -5.723 23.378 1.00 96.94 101 ALA A N 1
ATOM 829 C CA . ALA A 1 101 ? -9.446 -5.243 22.026 1.00 96.94 101 ALA A CA 1
ATOM 830 C C . ALA A 1 101 ? -8.392 -5.748 21.032 1.00 96.94 101 ALA A C 1
ATOM 832 O O . ALA A 1 101 ? -8.725 -6.185 19.931 1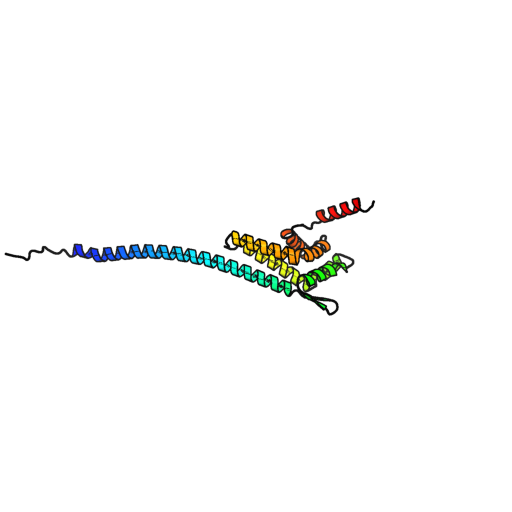.00 96.94 101 ALA A O 1
ATOM 833 N N . PHE A 1 102 ? -7.119 -5.708 21.426 1.00 97.25 102 PHE A N 1
ATOM 834 C CA . PHE A 1 102 ? -6.010 -6.130 20.586 1.00 97.25 102 PHE A CA 1
ATOM 835 C C . PHE A 1 102 ? -5.933 -7.654 20.440 1.00 97.25 102 PHE A C 1
ATOM 837 O O . PHE A 1 102 ? -5.652 -8.158 19.353 1.00 97.25 102 PHE A O 1
ATOM 844 N N . ALA A 1 103 ? -6.220 -8.404 21.505 1.00 96.75 103 ALA A N 1
ATOM 845 C CA . ALA A 1 103 ? -6.327 -9.857 21.447 1.00 96.75 103 ALA A CA 1
ATOM 846 C C . ALA A 1 103 ? -7.436 -10.293 20.480 1.00 96.75 103 ALA A C 1
ATOM 848 O O . ALA A 1 103 ? -7.214 -11.187 19.666 1.00 96.75 103 ALA A O 1
ATOM 849 N N . PHE A 1 104 ? -8.592 -9.621 20.513 1.00 96.00 104 PHE A N 1
ATOM 850 C CA . PHE A 1 104 ? -9.653 -9.838 19.535 1.00 96.00 104 PHE A CA 1
ATOM 851 C C . PHE A 1 104 ? -9.201 -9.464 18.121 1.00 96.00 104 PHE A C 1
ATOM 853 O O . PHE A 1 104 ? -9.314 -10.293 17.221 1.00 96.00 104 PHE A O 1
ATOM 860 N N . PHE A 1 105 ? -8.648 -8.259 17.939 1.00 96.50 105 PHE A N 1
ATOM 861 C CA . PHE A 1 105 ? -8.156 -7.752 16.655 1.00 96.50 105 PHE A CA 1
ATOM 862 C C . PHE A 1 105 ? -7.239 -8.765 15.969 1.00 96.50 105 PHE A C 1
ATOM 864 O O . PHE A 1 105 ? -7.501 -9.148 14.835 1.00 96.50 105 PHE A O 1
ATOM 871 N N . LYS A 1 106 ? -6.234 -9.298 16.669 1.00 95.75 106 LYS A N 1
ATOM 872 C CA . LYS A 1 106 ? -5.274 -10.263 16.104 1.00 95.75 106 LYS A CA 1
ATOM 873 C C . LYS A 1 106 ? -5.888 -11.561 15.564 1.00 95.75 106 LYS A C 1
ATOM 875 O O . LYS A 1 106 ? -5.222 -12.256 14.810 1.00 95.75 106 LYS A O 1
ATOM 880 N N . LEU A 1 107 ? -7.108 -11.909 15.969 1.00 94.38 107 LEU A N 1
ATOM 881 C CA . LEU A 1 107 ? -7.765 -13.167 15.601 1.00 94.38 107 LEU A CA 1
ATOM 882 C C . LEU A 1 107 ? -8.836 -13.004 14.513 1.00 94.38 107 LEU A C 1
ATOM 884 O O . LEU A 1 107 ? -9.471 -13.989 14.144 1.00 94.38 107 LEU A O 1
ATOM 888 N N . GLN A 1 108 ? -9.084 -11.782 14.034 1.00 94.19 108 GLN A N 1
ATOM 889 C CA . GLN A 1 108 ? -10.117 -11.514 13.033 1.00 94.19 108 GLN A CA 1
ATOM 890 C C . GLN A 1 108 ? -9.562 -11.534 11.606 1.00 94.19 108 GLN A C 1
ATOM 892 O O . GLN A 1 108 ? -8.496 -10.983 11.341 1.00 94.19 108 GLN A O 1
ATOM 897 N N . LEU A 1 109 ? -10.347 -12.066 10.665 1.00 93.19 109 LEU A N 1
ATOM 898 C CA . LEU A 1 109 ? -10.032 -12.039 9.230 1.00 93.19 109 LEU A CA 1
ATOM 899 C C . LEU A 1 109 ? -9.926 -10.599 8.699 1.00 93.19 109 LEU A C 1
ATOM 901 O O . LEU A 1 109 ? -9.133 -10.288 7.814 1.00 93.19 109 LEU A O 1
ATOM 905 N N . GLU A 1 110 ? -10.720 -9.697 9.265 1.00 93.25 110 GLU A N 1
ATOM 906 C CA . GLU A 1 110 ? -10.681 -8.262 9.012 1.00 93.25 110 GLU A CA 1
ATOM 907 C C . GLU A 1 110 ? -9.282 -7.677 9.231 1.00 93.25 110 GLU A C 1
ATOM 909 O O . GLU A 1 110 ? -8.831 -6.839 8.449 1.00 93.25 110 GLU A O 1
ATOM 914 N N . THR A 1 111 ? -8.563 -8.155 10.245 1.00 94.25 111 THR A N 1
ATOM 915 C CA . THR A 1 111 ? -7.193 -7.720 10.532 1.00 94.25 111 THR A CA 1
ATOM 916 C C . THR A 1 111 ? -6.222 -8.180 9.463 1.00 94.25 111 THR A C 1
ATOM 918 O O . THR A 1 111 ? -5.422 -7.373 8.988 1.00 94.25 111 THR A O 1
ATOM 921 N N . ASP A 1 112 ? -6.327 -9.431 9.018 1.00 95.06 112 ASP A N 1
ATOM 922 C CA . ASP A 1 112 ? -5.500 -9.942 7.921 1.00 95.06 112 ASP A CA 1
ATOM 923 C C . ASP A 1 112 ? -5.705 -9.109 6.651 1.00 95.06 112 ASP A 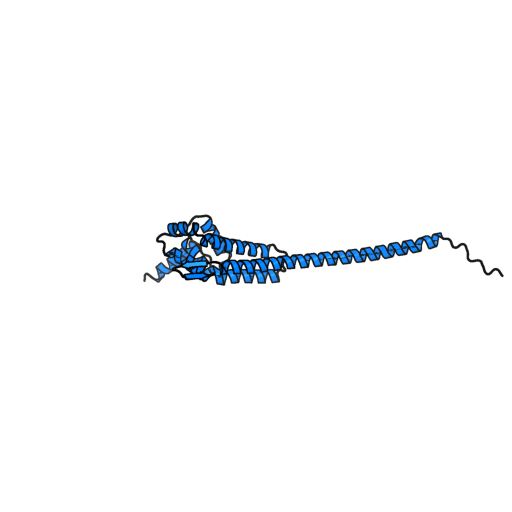C 1
ATOM 925 O O . ASP A 1 112 ? -4.741 -8.720 5.988 1.00 95.06 112 ASP A O 1
ATOM 929 N N . ASN A 1 113 ? -6.956 -8.740 6.359 1.00 94.62 113 ASN A N 1
ATOM 930 C CA . ASN A 1 113 ? -7.287 -7.880 5.226 1.00 94.62 113 ASN A CA 1
ATOM 931 C C . ASN A 1 113 ? -6.690 -6.470 5.372 1.00 94.62 113 ASN A C 1
ATOM 933 O O . ASN A 1 113 ? -6.192 -5.912 4.393 1.00 94.62 113 ASN A O 1
ATOM 937 N N . ILE A 1 114 ? -6.683 -5.894 6.581 1.00 96.44 114 ILE A N 1
ATOM 938 C CA . ILE A 1 114 ? -6.011 -4.611 6.848 1.00 96.44 114 ILE A CA 1
ATOM 939 C C . ILE A 1 114 ? -4.516 -4.720 6.544 1.00 96.44 114 ILE A C 1
ATOM 941 O O . ILE A 1 114 ? -3.976 -3.884 5.816 1.00 96.44 114 ILE A O 1
ATOM 945 N N . PHE A 1 115 ? -3.842 -5.753 7.052 1.00 96.94 115 PHE A N 1
ATOM 946 C CA . PHE A 1 115 ? -2.415 -5.940 6.792 1.00 96.94 115 PHE A CA 1
ATOM 947 C C . PHE A 1 115 ? -2.131 -6.196 5.314 1.00 96.94 115 PHE A C 1
ATOM 949 O O . PHE A 1 115 ? -1.160 -5.660 4.782 1.00 96.94 115 PHE A O 1
ATOM 956 N N . TYR A 1 116 ? -2.995 -6.929 4.616 1.00 96.12 116 TYR A N 1
ATOM 957 C CA . TYR A 1 116 ? -2.869 -7.125 3.176 1.00 96.12 116 TYR A CA 1
ATOM 958 C C . TYR A 1 116 ? -2.921 -5.797 2.402 1.00 96.12 116 TYR A C 1
ATOM 960 O O . TYR A 1 116 ? -2.065 -5.544 1.547 1.00 96.12 116 TYR A O 1
ATOM 968 N N . LEU A 1 117 ? -3.856 -4.904 2.745 1.00 96.88 117 LEU A N 1
ATOM 969 C CA . LEU A 1 117 ? -3.942 -3.562 2.155 1.00 96.88 117 LEU A CA 1
ATOM 970 C C . LEU A 1 117 ? -2.680 -2.735 2.443 1.00 96.88 117 LEU A C 1
ATOM 972 O O . LEU A 1 117 ? -2.114 -2.120 1.538 1.00 96.88 117 LEU A O 1
ATOM 976 N N . ILE A 1 118 ? -2.199 -2.766 3.687 1.00 97.19 118 ILE A N 1
ATOM 977 C CA . ILE A 1 118 ? -0.981 -2.070 4.124 1.00 97.19 118 ILE A CA 1
ATOM 978 C C . ILE A 1 118 ? 0.252 -2.554 3.351 1.00 97.19 118 ILE A C 1
ATOM 980 O O . ILE A 1 118 ? 1.039 -1.750 2.840 1.00 97.19 118 ILE A O 1
ATOM 984 N N . LYS A 1 119 ? 0.432 -3.873 3.235 1.00 96.81 119 LYS A N 1
ATOM 985 C CA . LYS A 1 119 ? 1.542 -4.458 2.473 1.00 96.81 119 LYS A CA 1
ATOM 986 C C . LYS A 1 119 ? 1.436 -4.101 0.993 1.00 96.81 119 LYS A C 1
ATOM 988 O O . LYS A 1 119 ? 2.451 -3.747 0.400 1.00 96.81 119 LYS A O 1
ATOM 993 N N . SER A 1 120 ? 0.233 -4.113 0.422 1.00 97.31 120 SER A N 1
ATOM 994 C CA . SER A 1 120 ? -0.002 -3.740 -0.978 1.00 97.31 120 SER A CA 1
ATOM 995 C C . SER A 1 120 ? 0.392 -2.288 -1.260 1.00 97.31 120 SER A C 1
ATOM 997 O O . SER A 1 120 ? 1.086 -2.021 -2.240 1.00 97.31 120 SER A O 1
ATOM 999 N N . ILE A 1 121 ? 0.053 -1.355 -0.363 1.00 98.06 121 ILE A N 1
ATOM 1000 C CA . ILE A 1 121 ? 0.485 0.049 -0.461 1.00 98.06 121 ILE A CA 1
ATOM 1001 C C . ILE A 1 121 ? 2.008 0.160 -0.411 1.00 98.06 121 ILE A C 1
ATOM 1003 O O . ILE A 1 121 ? 2.592 0.836 -1.253 1.00 98.06 121 ILE A O 1
ATOM 1007 N N . ASN A 1 122 ? 2.663 -0.532 0.524 1.00 96.88 122 ASN A N 1
ATOM 1008 C CA . ASN A 1 122 ? 4.124 -0.523 0.615 1.00 96.88 122 ASN A CA 1
ATOM 1009 C C . ASN A 1 122 ? 4.798 -1.105 -0.637 1.00 96.88 122 ASN A C 1
ATOM 1011 O O . ASN A 1 122 ? 5.839 -0.604 -1.056 1.00 96.88 122 ASN A O 1
ATOM 1015 N N . VAL A 1 123 ? 4.227 -2.151 -1.242 1.00 97.19 123 VAL A N 1
ATOM 1016 C CA . VAL A 1 123 ? 4.736 -2.723 -2.499 1.00 97.19 123 VAL A CA 1
ATOM 1017 C C . VAL A 1 123 ? 4.626 -1.709 -3.633 1.00 97.19 123 VAL A C 1
ATOM 1019 O O . VAL A 1 123 ? 5.603 -1.505 -4.351 1.00 97.19 123 VAL A O 1
ATOM 1022 N N . ILE A 1 124 ? 3.474 -1.049 -3.772 1.00 97.75 124 ILE A N 1
ATOM 1023 C CA . ILE A 1 124 ? 3.261 -0.016 -4.792 1.00 97.75 124 ILE A CA 1
ATOM 1024 C C . ILE A 1 124 ? 4.236 1.145 -4.587 1.00 97.75 124 ILE A C 1
ATOM 1026 O O . ILE A 1 124 ? 4.908 1.545 -5.534 1.00 97.75 124 ILE A O 1
ATOM 1030 N N . ASP A 1 125 ? 4.362 1.638 -3.355 1.00 97.12 125 ASP A N 1
ATOM 1031 C CA . ASP A 1 125 ? 5.293 2.705 -2.986 1.00 97.12 125 ASP A CA 1
ATOM 1032 C C . ASP A 1 125 ? 6.735 2.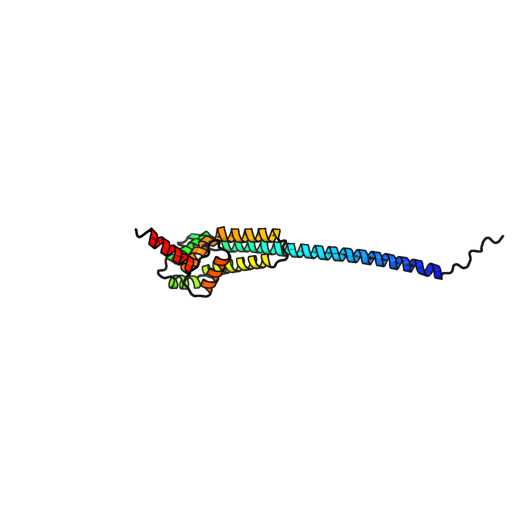346 -3.373 1.00 97.12 125 ASP A C 1
ATOM 1034 O O . ASP A 1 125 ? 7.400 3.074 -4.111 1.00 97.12 125 ASP A O 1
ATOM 1038 N N . ASN A 1 126 ? 7.205 1.164 -2.966 1.00 96.19 126 ASN A N 1
ATOM 1039 C CA . ASN A 1 126 ? 8.543 0.686 -3.308 1.00 96.19 126 ASN A CA 1
ATOM 1040 C C . ASN A 1 126 ? 8.737 0.548 -4.825 1.00 96.19 126 ASN A C 1
ATOM 1042 O O . ASN A 1 126 ? 9.806 0.877 -5.344 1.00 96.19 126 ASN A O 1
ATOM 1046 N N . LEU A 1 127 ? 7.721 0.081 -5.555 1.00 95.81 127 LEU A N 1
ATOM 1047 C CA . LEU A 1 127 ? 7.799 -0.082 -7.005 1.00 95.81 127 LEU A CA 1
ATOM 1048 C C . LEU A 1 127 ? 7.864 1.271 -7.723 1.00 95.81 127 LEU A C 1
ATOM 1050 O O . LEU A 1 127 ? 8.650 1.428 -8.656 1.00 95.81 127 LEU A O 1
ATOM 1054 N N . ILE A 1 128 ? 7.117 2.278 -7.263 1.00 96.38 128 ILE A N 1
ATOM 1055 C CA . ILE A 1 128 ? 7.203 3.641 -7.809 1.00 96.38 128 ILE A CA 1
ATOM 1056 C C . ILE A 1 128 ? 8.631 4.187 -7.663 1.00 96.38 128 ILE A C 1
ATOM 1058 O O . ILE A 1 128 ? 9.156 4.758 -8.616 1.00 96.38 128 ILE A O 1
ATOM 1062 N N . HIS A 1 129 ? 9.280 3.956 -6.518 1.00 94.31 129 HIS A N 1
ATOM 1063 C CA . HIS A 1 129 ? 10.631 4.456 -6.238 1.00 94.31 129 HIS A CA 1
ATOM 1064 C C . HIS A 1 129 ? 11.753 3.686 -6.950 1.00 94.31 129 HIS A C 1
ATOM 1066 O O . HIS A 1 129 ? 12.802 4.260 -7.239 1.00 94.31 129 HIS A O 1
ATOM 1072 N N . THR A 1 130 ? 11.565 2.392 -7.216 1.00 94.12 130 THR A N 1
ATOM 1073 C CA . THR A 1 130 ? 12.617 1.520 -7.777 1.00 94.12 130 THR A CA 1
ATOM 1074 C C . THR A 1 130 ? 12.500 1.286 -9.285 1.00 94.12 130 THR A C 1
ATOM 1076 O O . THR A 1 130 ? 13.467 0.856 -9.914 1.00 94.12 130 THR A O 1
ATOM 1079 N N . SER A 1 131 ? 11.341 1.570 -9.878 1.00 92.25 131 SER A N 1
ATOM 1080 C CA . SER A 1 131 ? 11.076 1.384 -11.309 1.00 92.25 131 SER A CA 1
ATOM 1081 C C . SER A 1 131 ? 11.767 2.418 -12.200 1.00 92.25 131 SER A C 1
ATOM 1083 O O . SER A 1 131 ? 12.110 3.524 -11.777 1.00 92.25 131 SER A O 1
ATOM 1085 N N . LYS A 1 132 ? 11.915 2.093 -13.492 1.00 91.38 132 LYS A N 1
ATOM 1086 C CA . LYS A 1 132 ? 12.494 2.995 -14.510 1.00 91.38 132 LYS A CA 1
ATOM 1087 C C . LYS A 1 132 ? 11.452 3.962 -15.084 1.00 91.38 132 LYS A C 1
ATOM 1089 O O . LYS A 1 132 ? 11.471 4.299 -16.272 1.00 91.38 132 LYS A O 1
ATOM 1094 N N . ILE A 1 133 ? 10.501 4.375 -14.256 1.00 92.12 133 ILE A N 1
ATOM 1095 C CA . ILE A 1 133 ? 9.444 5.306 -14.634 1.00 92.12 133 ILE A CA 1
ATOM 1096 C C . ILE A 1 133 ? 10.019 6.727 -14.655 1.00 92.12 133 ILE A C 1
ATOM 1098 O O . ILE A 1 133 ? 10.842 7.108 -13.829 1.00 92.12 133 ILE A O 1
ATOM 1102 N N . GLU A 1 134 ? 9.584 7.528 -15.623 1.00 93.00 134 GLU A N 1
ATOM 1103 C CA . GLU A 1 134 ? 9.946 8.942 -15.705 1.00 93.00 134 GLU A CA 1
ATOM 1104 C C . GLU A 1 134 ? 9.553 9.702 -14.425 1.00 93.00 134 GLU A C 1
ATOM 1106 O O . GLU A 1 134 ? 8.437 9.548 -13.926 1.00 93.00 134 GLU A O 1
ATOM 1111 N N . ALA A 1 135 ? 10.434 10.577 -13.930 1.00 93.06 135 ALA A N 1
ATOM 1112 C CA . ALA A 1 135 ? 10.256 11.278 -12.654 1.00 93.06 135 ALA A CA 1
ATOM 1113 C C . ALA A 1 135 ? 8.904 12.008 -12.534 1.00 93.06 135 ALA A C 1
ATOM 1115 O O . ALA A 1 135 ? 8.254 11.954 -11.493 1.00 93.06 135 ALA A O 1
ATOM 1116 N N . GLN A 1 136 ? 8.428 12.640 -13.613 1.00 93.94 136 GLN A N 1
ATOM 1117 C CA . GLN A 1 136 ? 7.121 13.310 -13.616 1.00 93.94 136 GLN A CA 1
ATOM 1118 C C . GLN A 1 136 ? 5.970 12.330 -13.346 1.00 93.94 136 GLN A C 1
ATOM 1120 O O . GLN A 1 136 ? 5.049 12.638 -12.593 1.00 93.94 136 GLN A O 1
ATOM 1125 N N . LYS A 1 137 ? 6.034 11.123 -13.917 1.00 95.44 137 LYS A N 1
ATOM 1126 C CA . LYS A 1 137 ? 5.029 10.077 -13.704 1.00 95.44 137 LYS A CA 1
ATOM 1127 C C . LYS A 1 137 ? 5.139 9.479 -12.304 1.00 95.44 137 LYS A C 1
ATOM 1129 O O . LYS A 1 137 ? 4.106 9.246 -11.689 1.00 95.44 137 LYS A O 1
ATOM 1134 N N . GLN A 1 138 ? 6.350 9.303 -11.769 1.00 96.12 138 GLN A N 1
ATOM 1135 C CA . GLN A 1 138 ? 6.543 8.884 -10.374 1.00 96.12 138 GLN A CA 1
ATOM 1136 C C . GLN A 1 138 ? 5.875 9.860 -9.399 1.00 96.12 138 GLN A C 1
ATOM 1138 O O . GLN A 1 138 ? 5.152 9.427 -8.507 1.00 96.12 138 GLN A O 1
ATOM 1143 N N . VAL A 1 139 ? 6.024 11.174 -9.613 1.00 96.69 139 VAL A N 1
ATOM 1144 C CA . VAL A 1 139 ? 5.340 12.200 -8.804 1.00 96.69 139 VAL A CA 1
ATOM 1145 C C . VAL A 1 139 ? 3.818 12.043 -8.874 1.00 96.69 139 VAL A C 1
ATOM 1147 O O . VAL A 1 139 ? 3.153 12.071 -7.841 1.00 96.69 139 VAL A O 1
ATOM 1150 N N . LEU A 1 140 ? 3.251 11.827 -10.066 1.00 97.31 140 LEU A N 1
ATOM 1151 C CA . LEU A 1 140 ? 1.808 11.609 -10.221 1.00 97.31 140 LEU A CA 1
ATOM 1152 C C . LEU A 1 140 ? 1.326 10.336 -9.508 1.00 97.31 140 LEU A C 1
ATOM 1154 O O . LEU A 1 140 ? 0.278 10.355 -8.863 1.00 97.31 140 LEU A O 1
ATOM 1158 N N . LEU A 1 141 ? 2.088 9.244 -9.600 1.00 97.88 141 LEU A N 1
ATOM 1159 C CA . LEU A 1 141 ? 1.769 7.976 -8.940 1.00 97.88 141 LEU A CA 1
ATOM 1160 C C . LEU A 1 141 ? 1.860 8.097 -7.414 1.00 97.88 141 LEU A C 1
ATOM 1162 O O . LEU A 1 141 ? 0.948 7.653 -6.721 1.00 97.88 141 LEU A O 1
ATOM 1166 N N . ASN A 1 142 ? 2.891 8.769 -6.898 1.00 97.12 142 ASN A N 1
ATOM 1167 C CA . ASN A 1 142 ? 3.030 9.064 -5.471 1.00 97.12 142 ASN A CA 1
ATOM 1168 C C . ASN A 1 142 ? 1.872 9.928 -4.964 1.00 97.12 142 ASN A C 1
ATOM 1170 O O . ASN A 1 142 ? 1.258 9.609 -3.949 1.00 97.12 142 ASN A O 1
ATOM 1174 N N . ASN A 1 143 ? 1.496 10.973 -5.705 1.00 97.50 143 ASN A N 1
ATOM 1175 C CA . ASN A 1 143 ? 0.339 11.800 -5.360 1.00 97.50 143 ASN A CA 1
ATOM 1176 C C . ASN A 1 143 ? -0.955 10.979 -5.331 1.00 97.50 143 ASN A C 1
ATOM 1178 O O . ASN A 1 143 ? -1.773 11.152 -4.428 1.00 97.50 143 ASN A O 1
ATOM 1182 N N . LYS A 1 144 ? -1.135 10.061 -6.287 1.00 97.62 144 LYS A N 1
ATOM 1183 C CA . LYS A 1 144 ? -2.288 9.155 -6.316 1.00 97.62 144 LYS A CA 1
ATOM 1184 C C . LYS A 1 144 ? -2.297 8.206 -5.113 1.00 97.62 144 LYS A C 1
ATOM 1186 O O . LYS A 1 144 ? -3.356 8.033 -4.514 1.00 97.62 144 LYS A O 1
ATOM 1191 N N . LEU A 1 145 ? -1.150 7.632 -4.736 1.00 97.81 145 LEU A N 1
ATOM 1192 C CA . LEU A 1 145 ? -1.026 6.763 -3.558 1.00 97.81 145 LEU A CA 1
ATOM 1193 C C . LEU A 1 145 ? -1.349 7.511 -2.266 1.00 97.81 145 LEU A C 1
ATOM 1195 O O . LEU A 1 145 ? -2.153 7.041 -1.462 1.00 97.81 145 LEU A O 1
ATOM 1199 N N . ASN A 1 146 ? -0.777 8.703 -2.110 1.00 97.00 146 ASN A N 1
ATOM 1200 C CA . ASN A 1 146 ? -1.007 9.556 -0.951 1.00 97.00 146 ASN A CA 1
ATOM 1201 C C . ASN A 1 146 ? -2.479 9.959 -0.848 1.00 97.00 146 ASN A C 1
ATOM 1203 O O . ASN A 1 146 ? -3.066 9.879 0.227 1.00 97.00 146 ASN A O 1
ATOM 1207 N N . LEU A 1 147 ? -3.110 10.327 -1.969 1.00 97.44 147 LEU A N 1
ATOM 1208 C CA . LEU A 1 147 ? -4.532 10.660 -1.996 1.00 97.44 147 LEU A CA 1
ATOM 1209 C C . LEU A 1 147 ? -5.408 9.453 -1.644 1.00 97.44 147 LEU A C 1
ATOM 1211 O O . LEU A 1 147 ? -6.376 9.601 -0.899 1.00 97.44 147 LEU A O 1
ATOM 1215 N N . PHE A 1 148 ? -5.070 8.266 -2.156 1.00 97.62 148 PHE A N 1
ATOM 1216 C CA . PHE A 1 148 ? -5.766 7.033 -1.800 1.00 97.62 148 PHE A CA 1
ATOM 1217 C C . PHE A 1 148 ? -5.698 6.793 -0.289 1.00 97.62 148 PHE A C 1
ATOM 1219 O O . PHE A 1 148 ? -6.744 6.651 0.342 1.00 97.62 148 PHE A O 1
ATOM 1226 N N . PHE A 1 149 ? -4.499 6.824 0.303 1.00 97.94 149 PHE A N 1
ATOM 1227 C CA . PHE A 1 149 ? -4.327 6.658 1.746 1.00 97.94 149 PHE A CA 1
ATOM 1228 C C . PHE A 1 149 ? -5.132 7.706 2.526 1.00 97.94 149 PHE A C 1
ATOM 1230 O O . PHE A 1 149 ? -5.992 7.337 3.326 1.00 97.94 149 PHE A O 1
ATOM 1237 N N . LYS A 1 150 ? -4.937 8.992 2.217 1.00 97.19 150 LYS A N 1
ATOM 1238 C CA . LYS A 1 150 ? -5.592 10.125 2.886 1.00 97.19 150 LYS A CA 1
ATOM 1239 C C . LYS A 1 150 ? -7.116 10.018 2.889 1.00 97.19 150 LYS A C 1
ATOM 1241 O O . LYS A 1 150 ? -7.768 10.176 3.915 1.00 97.19 150 LYS A O 1
ATOM 1246 N N . VAL A 1 151 ? -7.710 9.730 1.733 1.00 96.69 151 VAL A N 1
ATOM 1247 C CA . VAL A 1 151 ? -9.173 9.740 1.580 1.00 96.69 151 VAL A CA 1
ATOM 1248 C C . VAL A 1 151 ? -9.817 8.451 2.087 1.00 96.69 151 VAL A C 1
ATOM 1250 O O . VAL A 1 151 ? -10.953 8.476 2.561 1.00 96.69 151 VAL A O 1
ATOM 1253 N N . LYS A 1 152 ? -9.139 7.308 1.945 1.00 96.81 152 LYS A N 1
ATOM 1254 C CA . LYS A 1 152 ? -9.769 5.994 2.129 1.00 96.81 152 LYS A CA 1
ATOM 1255 C C . LYS A 1 152 ? -9.357 5.268 3.399 1.00 96.81 152 LYS A C 1
ATOM 1257 O O . LYS A 1 152 ? -10.141 4.440 3.864 1.00 96.81 152 LYS A O 1
ATOM 1262 N N . LEU A 1 153 ? -8.161 5.530 3.922 1.00 97.12 153 LEU A N 1
ATOM 1263 C CA . LEU A 1 153 ? -7.547 4.717 4.973 1.00 97.12 153 LEU A CA 1
ATOM 1264 C C . LEU A 1 153 ? -7.076 5.515 6.184 1.00 97.12 153 LEU A C 1
ATOM 1266 O O . LEU A 1 153 ? -7.134 4.970 7.279 1.00 97.12 153 LEU A O 1
ATOM 1270 N N . GLU A 1 154 ? -6.651 6.769 6.016 1.00 97.19 154 GLU A N 1
ATOM 1271 C CA . GLU A 1 154 ? -6.051 7.563 7.094 1.00 97.19 154 GLU A CA 1
ATOM 1272 C C . GLU A 1 154 ? -6.968 7.607 8.319 1.00 97.19 154 GLU A C 1
ATOM 1274 O O . GLU A 1 154 ? -6.600 7.119 9.381 1.00 97.19 154 GLU A O 1
ATOM 1279 N N . PHE A 1 155 ? -8.211 8.062 8.162 1.00 96.75 155 PHE A N 1
ATOM 1280 C CA . PHE A 1 155 ? -9.123 8.166 9.300 1.00 96.75 155 PHE A CA 1
ATOM 1281 C C . PHE A 1 155 ? -9.507 6.810 9.938 1.00 96.75 155 PHE A C 1
ATOM 1283 O O . PHE A 1 155 ? -9.424 6.683 11.156 1.00 96.75 155 PHE A O 1
ATOM 1290 N N . PRO A 1 156 ? -9.909 5.759 9.195 1.00 97.12 156 PRO A N 1
ATOM 1291 C CA . PRO A 1 156 ? -10.168 4.462 9.820 1.00 97.12 156 PRO A CA 1
ATOM 1292 C C . PRO A 1 156 ? -8.951 3.858 10.532 1.00 97.12 156 PRO A C 1
ATOM 1294 O O . PRO A 1 156 ? -9.106 3.284 11.607 1.00 97.12 156 PRO A O 1
ATOM 1297 N N . LEU A 1 157 ? -7.752 3.971 9.949 1.00 97.50 157 LEU A N 1
ATOM 1298 C CA . LEU A 1 157 ? -6.536 3.411 10.540 1.00 97.50 157 LEU A CA 1
ATOM 1299 C C . LEU A 1 157 ? -6.045 4.224 11.735 1.00 97.50 157 LEU A C 1
ATOM 1301 O O . LEU A 1 157 ? -5.488 3.625 12.654 1.00 97.50 157 LEU A O 1
ATOM 1305 N N . SER A 1 158 ? -6.282 5.540 11.766 1.00 97.25 158 SER A N 1
ATOM 1306 C CA . SER A 1 158 ? -5.920 6.375 12.915 1.00 97.25 158 SER A CA 1
ATOM 1307 C C . SER A 1 158 ? -6.589 5.861 14.188 1.00 97.25 158 SER A C 1
ATOM 1309 O O . SER A 1 158 ? -5.917 5.689 15.197 1.00 97.25 158 SER A O 1
ATOM 1311 N N . LEU A 1 159 ? -7.870 5.481 14.117 1.00 96.75 159 LEU A N 1
ATOM 1312 C CA . LEU A 1 159 ? -8.611 4.914 15.250 1.00 96.75 159 LEU A CA 1
ATOM 1313 C C . LEU A 1 159 ? -7.958 3.633 15.787 1.00 96.75 159 LEU A C 1
ATOM 1315 O O . LEU A 1 159 ? -7.819 3.458 16.996 1.00 96.75 159 LEU A O 1
ATOM 1319 N N . VAL A 1 160 ? -7.524 2.742 14.891 1.00 96.88 160 VAL A N 1
ATOM 1320 C CA . VAL A 1 160 ? -6.861 1.484 15.272 1.00 96.88 160 VAL A CA 1
ATOM 1321 C C . VAL A 1 160 ? -5.485 1.764 15.888 1.00 96.88 160 VAL A C 1
ATOM 1323 O O . VAL A 1 160 ? -5.123 1.187 16.913 1.00 96.88 160 VAL A O 1
ATOM 1326 N N . VAL A 1 161 ? -4.725 2.681 15.287 1.00 97.12 161 VAL A N 1
ATOM 1327 C CA . VAL A 1 161 ? -3.397 3.095 15.755 1.00 97.12 161 VAL A CA 1
ATOM 1328 C C . VAL A 1 161 ? -3.462 3.753 17.131 1.00 97.12 161 VAL A C 1
ATOM 1330 O O . VAL A 1 161 ? -2.666 3.409 18.004 1.00 97.12 161 VAL A O 1
ATOM 1333 N N . GLU A 1 162 ? -4.414 4.658 17.351 1.00 95.31 162 GLU A N 1
ATOM 1334 C CA . GLU A 1 162 ? -4.644 5.305 18.645 1.00 95.31 162 GLU A CA 1
ATOM 1335 C C . GLU A 1 162 ? -5.019 4.281 19.710 1.00 95.31 162 GLU A C 1
ATOM 1337 O O . GLU A 1 162 ? -4.450 4.289 20.806 1.00 95.31 162 GLU A O 1
ATOM 1342 N N . LYS A 1 163 ? -5.933 3.362 19.372 1.00 95.50 163 LYS A N 1
ATOM 1343 C CA . LYS A 1 163 ? -6.391 2.320 20.293 1.00 95.50 163 LYS A CA 1
ATOM 1344 C C . LYS A 1 163 ? -5.241 1.449 20.779 1.00 95.50 163 LYS A C 1
ATOM 1346 O O . LYS A 1 163 ? -5.177 1.106 21.958 1.00 95.50 163 LYS A O 1
ATOM 1351 N N . PHE A 1 164 ? -4.316 1.117 19.885 1.00 96.44 164 PHE A N 1
ATOM 1352 C CA . PHE A 1 164 ? -3.205 0.219 20.180 1.00 96.44 164 PHE A CA 1
ATOM 1353 C C . PHE A 1 164 ? -1.872 0.937 20.390 1.00 96.44 164 PHE A C 1
ATOM 1355 O O . PHE A 1 164 ? -0.827 0.296 20.348 1.00 96.44 164 PHE A O 1
ATOM 1362 N N . LEU A 1 165 ? -1.875 2.247 20.656 1.00 94.94 165 LEU A N 1
ATOM 1363 C CA . LEU A 1 165 ? -0.655 3.056 20.733 1.00 94.94 165 LEU A CA 1
ATOM 1364 C C . LEU A 1 165 ? 0.397 2.504 21.707 1.00 94.94 165 LEU A C 1
ATOM 1366 O O . LEU A 1 165 ? 1.588 2.518 21.405 1.00 94.94 165 LEU A O 1
ATOM 1370 N N . TYR A 1 166 ? -0.059 2.032 22.866 1.00 94.62 166 TYR A N 1
ATOM 1371 C CA . TYR A 1 166 ? 0.788 1.553 23.962 1.00 94.62 166 TYR A CA 1
ATOM 1372 C C . TYR A 1 166 ? 1.025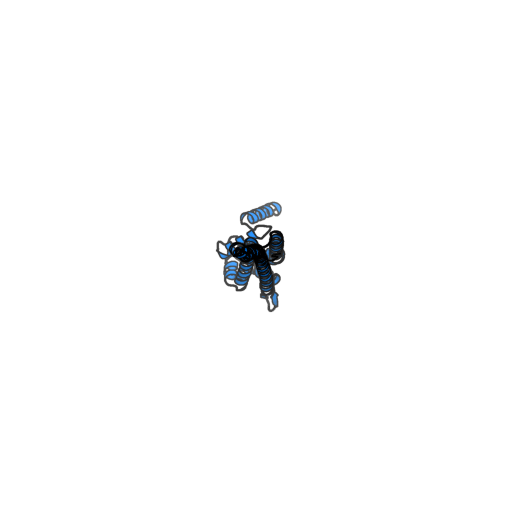 0.039 23.931 1.00 94.62 166 TYR A C 1
ATOM 1374 O O . TYR A 1 166 ? 1.692 -0.493 24.812 1.00 94.62 166 TYR A O 1
ATOM 1382 N N . ILE A 1 167 ? 0.474 -0.661 22.936 1.00 96.19 167 ILE A N 1
ATOM 1383 C CA . ILE A 1 167 ? 0.649 -2.103 22.801 1.00 96.19 167 ILE A CA 1
ATOM 1384 C C . ILE A 1 167 ? 2.020 -2.385 22.176 1.00 96.19 167 ILE A C 1
ATOM 1386 O O . ILE A 1 167 ? 2.298 -1.986 21.035 1.00 96.19 167 ILE A O 1
ATOM 1390 N N . ASP A 1 168 ? 2.862 -3.092 22.927 1.00 95.50 168 ASP A N 1
ATOM 1391 C CA . ASP A 1 168 ? 4.187 -3.546 22.499 1.00 95.50 168 ASP A CA 1
ATOM 1392 C C . ASP A 1 168 ? 4.101 -4.931 21.840 1.00 95.50 168 ASP A C 1
ATOM 1394 O O . ASP A 1 168 ? 4.460 -5.962 22.404 1.00 95.50 168 ASP A O 1
ATOM 1398 N N . ASP A 1 169 ? 3.524 -4.956 20.641 1.00 96.75 169 ASP A N 1
ATOM 1399 C CA . ASP A 1 169 ? 3.398 -6.150 19.808 1.00 96.75 169 ASP A CA 1
ATOM 1400 C C . ASP A 1 169 ? 3.818 -5.817 18.378 1.00 96.75 169 ASP A C 1
ATOM 1402 O O . ASP A 1 169 ? 3.510 -4.737 17.868 1.00 96.75 169 ASP A O 1
ATOM 1406 N N . SER A 1 170 ? 4.488 -6.762 17.719 1.00 96.00 170 SER A N 1
ATOM 1407 C CA . SER A 1 170 ? 4.981 -6.625 16.345 1.00 96.00 170 SER A CA 1
ATOM 1408 C C . SER A 1 170 ? 3.936 -6.110 15.348 1.00 96.00 170 SER A C 1
ATOM 1410 O O . SER A 1 170 ? 4.251 -5.222 14.558 1.00 96.00 170 SER A O 1
ATOM 1412 N N . LEU A 1 171 ? 2.688 -6.589 15.416 1.00 95.62 171 LEU A N 1
ATOM 1413 C CA . LEU A 1 171 ? 1.618 -6.164 14.509 1.00 95.62 171 LEU A CA 1
ATOM 1414 C C . LEU A 1 171 ? 1.194 -4.725 14.796 1.00 95.62 171 LEU A C 1
ATOM 1416 O O . LEU A 1 171 ? 0.982 -3.929 13.884 1.00 95.62 171 LEU A O 1
ATOM 1420 N N . SER A 1 172 ? 1.117 -4.371 16.077 1.00 96.25 172 SER A N 1
ATOM 1421 C CA . SER A 1 172 ? 0.785 -3.014 16.495 1.00 96.25 172 SER A CA 1
ATOM 1422 C C . SER A 1 172 ? 1.881 -2.021 16.091 1.00 96.25 172 SER A C 1
ATOM 1424 O O . SER A 1 172 ? 1.593 -0.960 15.537 1.00 96.25 172 SER A O 1
ATOM 1426 N N . ILE A 1 173 ? 3.151 -2.393 16.284 1.00 96.44 173 ILE A N 1
ATOM 1427 C CA . ILE A 1 173 ? 4.316 -1.615 15.843 1.00 96.44 173 ILE A CA 1
ATOM 1428 C C . ILE A 1 173 ? 4.306 -1.443 14.324 1.00 96.44 173 ILE A C 1
ATOM 1430 O O . ILE A 1 173 ? 4.503 -0.331 13.837 1.00 96.44 173 ILE A O 1
ATOM 1434 N N . GLU A 1 174 ? 4.064 -2.516 13.570 1.00 96.81 174 GLU A N 1
ATOM 1435 C CA . GLU A 1 174 ? 4.000 -2.456 12.112 1.00 96.81 174 GLU A CA 1
ATOM 1436 C C . GLU A 1 174 ? 2.908 -1.488 11.642 1.00 96.81 174 GLU A C 1
ATOM 1438 O O . GLU A 1 174 ? 3.178 -0.615 10.814 1.00 96.81 174 GLU A O 1
ATOM 1443 N N . LEU A 1 175 ? 1.705 -1.598 12.209 1.00 97.06 175 LEU A N 1
ATOM 1444 C CA . LEU A 1 175 ? 0.585 -0.720 11.891 1.00 97.06 175 LEU A CA 1
ATOM 1445 C C . LEU A 1 175 ? 0.927 0.752 12.169 1.00 97.06 175 LEU A C 1
ATOM 1447 O O . LEU A 1 175 ? 0.694 1.611 11.317 1.00 97.06 175 LEU A O 1
ATOM 1451 N N . ARG A 1 176 ? 1.533 1.045 13.328 1.00 96.94 176 ARG A N 1
ATOM 1452 C CA . ARG A 1 176 ? 1.992 2.399 13.687 1.00 96.94 176 ARG A CA 1
ATOM 1453 C C . ARG A 1 176 ? 3.048 2.925 12.725 1.00 96.94 176 ARG A C 1
ATOM 1455 O O . ARG A 1 176 ? 2.961 4.072 12.290 1.00 96.94 176 ARG A O 1
ATOM 1462 N N . ASN A 1 177 ? 4.043 2.106 12.394 1.00 97.06 177 ASN A N 1
ATOM 1463 C CA . ASN A 1 177 ? 5.125 2.490 11.491 1.00 97.06 177 ASN A CA 1
ATOM 1464 C C . ASN A 1 177 ? 4.593 2.791 10.092 1.00 97.06 177 ASN A C 1
ATOM 1466 O O . ASN A 1 177 ? 4.973 3.798 9.497 1.00 97.06 177 ASN A O 1
ATOM 1470 N N . PHE A 1 178 ? 3.687 1.951 9.590 1.00 97.69 178 PHE A N 1
ATOM 1471 C CA . PHE A 1 178 ? 3.016 2.194 8.323 1.00 97.69 178 PHE A CA 1
ATOM 1472 C C . PHE A 1 178 ? 2.211 3.494 8.356 1.00 97.69 178 PHE A C 1
ATOM 1474 O O . PHE A 1 178 ? 2.414 4.359 7.506 1.00 97.69 178 PHE A O 1
ATOM 1481 N N . TYR A 1 179 ? 1.342 3.666 9.354 1.00 97.62 179 TYR A N 1
ATOM 1482 C CA . TYR A 1 179 ? 0.516 4.863 9.471 1.00 97.62 179 TYR A CA 1
ATOM 1483 C C . TYR A 1 179 ? 1.378 6.131 9.514 1.00 97.62 179 TYR A C 1
ATOM 1485 O O . TYR A 1 179 ? 1.189 7.037 8.711 1.00 97.62 179 TYR A O 1
ATOM 1493 N N . ASN A 1 180 ? 2.400 6.164 10.371 1.00 96.56 180 ASN A N 1
ATOM 1494 C CA . ASN A 1 180 ? 3.277 7.326 10.541 1.00 96.56 180 ASN A CA 1
ATOM 1495 C C . ASN A 1 180 ? 4.198 7.606 9.345 1.00 96.56 180 ASN A C 1
ATOM 1497 O O . ASN A 1 180 ? 4.762 8.700 9.261 1.00 96.56 180 ASN A O 1
ATOM 1501 N N . LYS A 1 181 ? 4.385 6.635 8.444 1.00 95.75 181 LYS A N 1
ATOM 1502 C CA . LYS A 1 181 ? 5.095 6.830 7.176 1.00 95.75 181 LYS A CA 1
ATOM 1503 C C . LYS A 1 181 ? 4.243 7.612 6.171 1.00 95.75 181 LYS A C 1
ATOM 1505 O O . LYS A 1 181 ? 4.803 8.407 5.422 1.00 95.75 181 LYS A O 1
ATOM 1510 N N . HIS A 1 182 ? 2.926 7.390 6.154 1.00 94.25 182 HIS A N 1
ATOM 1511 C CA . HIS A 1 182 ? 2.025 7.924 5.124 1.00 94.25 182 HIS A CA 1
ATOM 1512 C C . HIS A 1 182 ? 1.103 9.058 5.602 1.00 94.25 182 HIS A C 1
ATOM 1514 O O . HIS A 1 182 ? 0.644 9.842 4.774 1.00 94.25 182 HIS A O 1
ATOM 1520 N N . ALA A 1 183 ? 0.825 9.159 6.903 1.00 94.75 183 ALA A N 1
ATOM 1521 C CA . ALA A 1 183 ? -0.063 10.171 7.466 1.00 94.75 183 ALA A CA 1
ATOM 1522 C C . ALA A 1 183 ? 0.588 11.555 7.549 1.00 94.75 183 ALA A C 1
ATOM 1524 O O . ALA A 1 183 ? 1.781 11.690 7.836 1.00 94.75 183 ALA A O 1
ATOM 1525 N N . GLU A 1 184 ? -0.229 12.594 7.365 1.00 90.81 184 GLU A N 1
ATOM 1526 C CA . GLU A 1 184 ? 0.205 13.984 7.556 1.00 90.81 184 GLU A CA 1
ATOM 1527 C C . GLU A 1 184 ? 0.428 14.281 9.043 1.00 90.81 184 GLU A C 1
ATOM 1529 O O . GLU A 1 184 ? 1.374 14.977 9.419 1.00 90.81 184 GLU A O 1
ATOM 1534 N N . GLN A 1 185 ? -0.427 13.711 9.895 1.00 91.06 185 GLN A N 1
ATOM 1535 C CA . GLN A 1 185 ? -0.351 13.831 11.346 1.00 91.06 185 GLN A CA 1
ATOM 1536 C C . GLN A 1 185 ? 0.091 12.504 11.951 1.00 91.06 185 GLN A C 1
ATOM 1538 O O . GLN A 1 185 ? -0.655 11.525 11.976 1.00 91.06 185 GLN A O 1
ATOM 1543 N N . LYS A 1 186 ? 1.329 12.478 12.450 1.00 93.44 186 LYS A N 1
ATOM 1544 C CA . LYS A 1 186 ? 1.883 11.299 13.115 1.00 93.44 186 LYS A CA 1
ATOM 1545 C C . LYS A 1 186 ? 1.221 11.087 14.468 1.00 93.44 186 LYS A C 1
ATOM 1547 O O . LYS A 1 186 ? 1.043 12.032 15.231 1.00 93.44 186 LYS A O 1
ATOM 1552 N N . ILE A 1 187 ? 0.951 9.828 14.779 1.00 91.94 187 ILE A N 1
ATOM 1553 C CA . ILE A 1 187 ? 0.416 9.396 16.061 1.00 91.94 187 ILE A CA 1
ATOM 1554 C C . ILE A 1 187 ? 1.545 8.710 16.824 1.00 91.94 187 ILE A C 1
ATOM 1556 O O . ILE A 1 187 ? 2.004 7.616 16.483 1.00 91.94 187 ILE A O 1
ATOM 1560 N N . THR A 1 188 ? 2.025 9.402 17.850 1.00 90.69 188 THR A N 1
ATOM 1561 C CA . THR A 1 188 ? 3.064 8.933 18.771 1.00 90.69 188 THR A CA 1
ATOM 1562 C C . THR A 1 188 ? 2.615 9.109 20.217 1.00 90.69 188 THR A C 1
ATOM 1564 O O . THR A 1 188 ? 1.727 9.913 20.521 1.00 90.69 188 THR A O 1
ATOM 1567 N N . ILE A 1 189 ? 3.260 8.382 21.131 1.00 87.38 189 ILE A N 1
ATOM 1568 C CA . ILE A 1 189 ? 3.004 8.495 22.573 1.00 87.38 189 ILE A CA 1
ATOM 1569 C C . ILE A 1 189 ? 3.138 9.953 23.040 1.00 87.38 189 ILE A C 1
ATOM 1571 O O . ILE A 1 189 ? 2.280 10.441 23.780 1.00 87.38 189 ILE A O 1
ATOM 1575 N N . ASP A 1 190 ? 4.152 10.666 22.550 1.00 85.50 190 ASP A N 1
ATOM 1576 C CA . ASP A 1 190 ? 4.415 12.057 22.923 1.00 85.50 190 ASP A CA 1
ATOM 1577 C C . ASP A 1 190 ? 3.307 12.997 22.439 1.00 85.50 190 ASP A C 1
ATOM 1579 O O . ASP A 1 190 ? 2.808 13.816 23.212 1.00 85.50 190 ASP A O 1
ATOM 1583 N N . THR A 1 191 ? 2.867 12.842 21.182 1.00 83.12 191 THR A N 1
ATOM 1584 C CA . THR A 1 191 ? 1.813 13.695 20.603 1.00 83.12 191 THR A CA 1
ATOM 1585 C C . THR A 1 191 ? 0.495 13.578 21.367 1.00 83.12 191 THR A C 1
ATOM 1587 O O . THR A 1 191 ? -0.108 14.592 21.714 1.00 83.12 191 THR A O 1
ATOM 1590 N N . ILE A 1 192 ? 0.079 12.360 21.722 1.00 81.62 192 ILE A N 1
ATOM 1591 C CA . ILE A 1 192 ? -1.167 12.139 22.468 1.00 81.62 192 ILE A CA 1
ATOM 1592 C C . ILE A 1 192 ? -1.042 12.606 23.920 1.00 81.62 192 ILE A C 1
ATOM 1594 O O . ILE A 1 192 ? -1.991 13.168 24.470 1.00 81.62 192 ILE A O 1
ATOM 1598 N N . SER A 1 193 ? 0.122 12.416 24.543 1.00 80.50 193 SER A N 1
ATOM 1599 C CA . SER A 1 193 ? 0.362 12.883 25.912 1.00 80.50 193 SER A CA 1
ATOM 1600 C C . SER A 1 193 ? 0.293 14.411 26.004 1.00 80.50 193 SER A C 1
ATOM 1602 O O . SER A 1 193 ? -0.332 14.939 26.925 1.00 80.50 193 SER A O 1
ATOM 1604 N N . ALA A 1 194 ? 0.848 15.124 25.020 1.00 78.38 194 ALA A N 1
ATOM 1605 C CA . ALA A 1 194 ? 0.765 16.581 24.940 1.00 78.38 194 ALA A CA 1
ATOM 1606 C C . ALA A 1 194 ? -0.681 17.078 24.766 1.00 78.38 194 ALA A C 1
ATOM 1608 O O . ALA A 1 194 ? -1.097 18.001 25.466 1.00 78.38 194 ALA A O 1
ATOM 1609 N N . VAL A 1 195 ? -1.471 16.437 23.895 1.00 79.31 195 VAL A N 1
ATOM 1610 C CA . VAL A 1 195 ? -2.889 16.788 23.690 1.00 79.31 195 VAL A CA 1
ATOM 1611 C C . VAL A 1 195 ? -3.709 16.552 24.958 1.00 79.31 195 VAL A C 1
ATOM 1613 O O . VAL A 1 195 ? -4.473 17.425 25.365 1.00 79.31 195 VAL A O 1
ATOM 1616 N N . LYS A 1 196 ? -3.531 15.406 25.626 1.00 82.25 196 LYS A N 1
ATOM 1617 C CA . LYS A 1 196 ? -4.230 15.113 26.889 1.00 82.25 196 LYS A CA 1
ATOM 1618 C C . LYS A 1 196 ? -3.896 16.135 27.971 1.00 82.25 196 LYS A C 1
ATOM 1620 O O . LYS A 1 196 ? -4.806 16.591 28.658 1.00 82.25 196 LYS A O 1
ATOM 1625 N N . LYS A 1 197 ? -2.621 16.515 28.089 1.00 80.00 197 LYS A N 1
ATOM 1626 C CA . LYS A 1 197 ? -2.172 17.544 29.031 1.00 80.00 197 LYS A CA 1
ATOM 1627 C C . LYS A 1 197 ? -2.832 18.896 28.737 1.00 80.00 197 LYS A C 1
ATOM 1629 O O . LYS A 1 197 ? -3.426 19.478 29.634 1.00 80.00 197 LYS A O 1
ATOM 1634 N N . TYR A 1 198 ? -2.819 19.338 27.478 1.00 81.38 198 TYR A N 1
ATOM 1635 C CA . TYR A 1 198 ? -3.478 20.580 27.064 1.00 81.38 198 TYR A CA 1
ATOM 1636 C C . TYR A 1 198 ? -4.983 20.576 27.379 1.00 81.38 198 TYR A C 1
ATOM 1638 O O . TYR A 1 198 ? -5.512 21.554 27.899 1.00 81.38 198 TYR A O 1
ATOM 1646 N N . LEU A 1 199 ? -5.686 19.472 27.109 1.00 83.38 199 LEU A N 1
ATOM 1647 C CA . LEU A 1 199 ? -7.114 19.368 27.418 1.00 83.38 199 LEU A CA 1
ATOM 1648 C C . LEU A 1 199 ? -7.384 19.407 28.928 1.00 83.38 199 LEU A C 1
ATOM 1650 O O . LEU A 1 199 ? -8.330 20.059 29.356 1.00 83.38 199 LEU A O 1
ATOM 1654 N N . GLN A 1 200 ? -6.548 18.760 29.742 1.00 83.31 200 GLN A N 1
ATOM 1655 C CA . GLN A 1 200 ? -6.670 18.817 31.202 1.00 83.31 200 GLN A CA 1
ATOM 1656 C C . GLN A 1 200 ? -6.424 20.221 31.764 1.00 83.31 200 GLN A C 1
ATOM 1658 O O . GLN A 1 200 ? -7.048 20.577 32.759 1.00 83.31 200 GLN A O 1
ATOM 1663 N N . GLU A 1 201 ? -5.538 21.001 31.145 1.00 86.94 201 GLU A N 1
ATOM 1664 C CA . GLU A 1 201 ? -5.223 22.372 31.563 1.00 86.94 201 GLU A CA 1
ATOM 1665 C C . GLU A 1 201 ? -6.317 23.381 31.175 1.00 86.94 201 GLU A C 1
ATOM 1667 O O . GLU A 1 201 ? -6.499 24.355 31.891 1.00 86.94 201 GLU A O 1
ATOM 1672 N N . ASN A 1 202 ? -7.065 23.155 30.087 1.00 82.19 202 ASN A N 1
ATOM 1673 C CA . ASN A 1 202 ? -8.042 24.129 29.568 1.00 82.19 202 ASN A CA 1
ATOM 1674 C C . ASN A 1 202 ? -9.517 23.799 29.863 1.00 82.19 202 ASN A C 1
ATOM 1676 O O . ASN A 1 202 ? -10.376 24.638 29.616 1.00 82.19 202 ASN A O 1
ATOM 1680 N N . TYR A 1 203 ? -9.835 22.589 30.337 1.00 77.56 203 TYR A N 1
ATOM 1681 C CA . TYR A 1 203 ? -11.222 22.152 30.584 1.00 77.56 203 TYR A CA 1
ATOM 1682 C C . TYR A 1 203 ? -11.505 21.735 32.038 1.00 77.56 203 TYR A C 1
ATOM 1684 O O . TYR A 1 203 ? -12.595 21.243 32.323 1.00 77.56 203 TYR A O 1
ATOM 1692 N N . ASN A 1 204 ? -10.542 2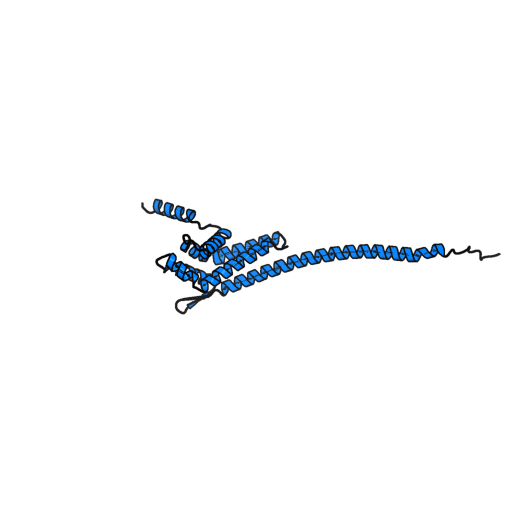1.910 32.949 1.00 67.19 204 ASN A N 1
ATOM 1693 C CA . ASN A 1 204 ? -10.741 21.738 34.396 1.00 67.19 204 ASN A CA 1
ATOM 1694 C C . ASN A 1 204 ? -10.852 23.084 35.152 1.00 67.19 204 ASN A C 1
ATOM 1696 O O . ASN A 1 204 ? -10.733 23.092 36.378 1.00 67.19 204 ASN A O 1
ATOM 1700 N N . GLU A 1 205 ? -11.072 24.193 34.437 1.00 49.34 205 GLU A N 1
ATOM 1701 C CA . GLU A 1 205 ? -11.563 25.471 34.989 1.00 49.34 205 GLU A CA 1
ATOM 1702 C C . GLU A 1 205 ? -13.090 25.554 34.860 1.00 49.34 205 GLU A C 1
ATOM 1704 O O . GLU A 1 205 ? -13.732 26.040 35.820 1.00 49.34 205 GLU A O 1
#

pLDDT: mean 90.32, std 12.27, range [42.41, 98.06]

Organism: NCBI:txid2679964